Protein AF-A0A6J4X0W3-F1 (afdb_monomer)

Solvent-accessible surface area (backbone atoms only — not comparable to full-atom values): 13587 Å² total; per-residue (Å²): 131,91,79,75,69,92,73,40,30,36,44,36,53,58,6,58,27,32,54,43,86,98,52,96,52,72,43,74,29,36,62,67,52,35,46,54,45,35,41,49,39,57,70,37,86,60,41,58,29,41,38,56,43,43,45,42,67,82,53,63,79,92,52,44,51,60,57,46,50,52,44,43,69,74,43,41,91,54,38,34,43,44,61,54,100,46,71,70,49,45,50,52,54,50,54,53,47,21,62,74,52,71,34,65,67,49,26,72,73,57,69,51,69,44,83,56,81,84,67,91,45,93,95,50,72,58,89,80,66,78,80,76,84,90,68,71,47,68,59,48,24,54,37,80,96,50,45,27,29,31,72,66,46,35,56,52,47,38,53,52,48,50,49,49,53,54,73,65,49,78,81,77,89,45,75,78,71,66,38,56,68,60,48,70,71,45,48,98,83,46,76,61,76,84,33,70,69,40,66,74,47,72,78,74,64,87,76,70,92,82,66,85,83,69,56,69,75,59,48,51,70,70,67,70,79,124

Mean predicted aligned error: 9.03 Å

Structure (mmCIF, N/CA/C/O backbone):
data_AF-A0A6J4X0W3-F1
#
_entry.id   AF-A0A6J4X0W3-F1
#
loop_
_atom_site.group_PDB
_atom_site.id
_atom_site.type_symbol
_atom_site.label_atom_id
_atom_site.label_alt_id
_atom_site.label_comp_id
_atom_site.label_asym_id
_atom_site.label_entity_id
_atom_site.label_seq_id
_atom_site.pdbx_PDB_ins_code
_atom_site.Cartn_x
_atom_site.Cartn_y
_atom_site.Cartn_z
_atom_site.occupancy
_atom_site.B_iso_or_equiv
_atom_site.auth_seq_id
_atom_site.auth_comp_id
_atom_site.auth_asym_id
_atom_site.auth_atom_id
_atom_site.pdbx_PDB_model_num
ATOM 1 N N . MET A 1 1 ? -25.600 12.995 1.165 1.00 34.09 1 MET A N 1
ATOM 2 C CA . MET A 1 1 ? -24.139 13.054 1.375 1.00 34.09 1 MET A CA 1
ATOM 3 C C . MET A 1 1 ? -23.574 11.821 0.691 1.00 34.09 1 MET A C 1
ATOM 5 O O . MET A 1 1 ? -23.955 10.724 1.072 1.00 34.09 1 MET A O 1
ATOM 9 N N . ILE A 1 2 ? -22.848 11.987 -0.414 1.00 29.61 2 ILE A N 1
ATOM 10 C CA . ILE A 1 2 ? -22.369 10.870 -1.241 1.00 29.61 2 ILE A CA 1
ATOM 11 C C . ILE A 1 2 ? -21.144 10.283 -0.532 1.00 29.61 2 ILE A C 1
ATOM 13 O O . ILE A 1 2 ? -20.045 10.804 -0.667 1.00 29.61 2 ILE A O 1
ATOM 17 N N . THR A 1 3 ? -21.340 9.259 0.294 1.00 37.94 3 THR A N 1
ATOM 18 C CA . THR A 1 3 ? -20.248 8.487 0.900 1.00 37.94 3 THR A CA 1
ATOM 19 C C . THR A 1 3 ? -19.938 7.313 -0.017 1.00 37.94 3 THR A C 1
ATOM 21 O O . THR A 1 3 ? -20.308 6.176 0.276 1.00 37.94 3 THR A O 1
ATOM 24 N N . THR A 1 4 ? -19.339 7.578 -1.177 1.00 40.62 4 THR A N 1
ATOM 25 C CA . THR A 1 4 ? -18.779 6.485 -1.976 1.00 40.62 4 THR A CA 1
ATOM 26 C C . THR A 1 4 ? -17.531 6.003 -1.237 1.00 40.62 4 THR A C 1
ATOM 28 O O . THR A 1 4 ? -16.614 6.806 -1.052 1.00 40.62 4 THR A O 1
ATOM 31 N N . PRO A 1 5 ? -17.483 4.754 -0.747 1.00 50.12 5 PRO A N 1
ATOM 32 C CA . PRO A 1 5 ? -16.292 4.244 -0.084 1.00 50.12 5 PRO A CA 1
ATOM 33 C C . PRO A 1 5 ? -15.110 4.262 -1.060 1.00 50.12 5 PRO A C 1
ATOM 35 O O . PRO A 1 5 ? -15.284 4.047 -2.264 1.00 50.12 5 PRO A O 1
ATOM 38 N N . ILE A 1 6 ? -13.907 4.517 -0.536 1.00 52.88 6 ILE A N 1
ATOM 39 C CA . ILE A 1 6 ? -12.657 4.401 -1.297 1.00 52.88 6 ILE A CA 1
ATOM 40 C C . ILE A 1 6 ? -12.638 3.009 -1.935 1.00 52.88 6 ILE A C 1
ATOM 42 O O . ILE A 1 6 ? -12.650 2.000 -1.230 1.00 52.88 6 ILE A O 1
ATOM 46 N N . SER A 1 7 ? -12.711 2.968 -3.265 1.00 60.25 7 SER A N 1
ATOM 47 C CA . SER A 1 7 ? -12.972 1.728 -4.004 1.00 60.25 7 SER A CA 1
ATOM 48 C C . SER A 1 7 ? -11.678 0.989 -4.342 1.00 60.25 7 SER A C 1
ATOM 50 O O . SER A 1 7 ? -11.630 -0.228 -4.207 1.00 60.25 7 SER A O 1
ATOM 52 N N . ALA A 1 8 ? -10.631 1.724 -4.723 1.00 69.31 8 ALA A N 1
ATOM 53 C CA . ALA A 1 8 ? -9.293 1.197 -4.958 1.00 69.31 8 ALA A CA 1
ATOM 54 C C . ALA A 1 8 ? -8.236 2.282 -4.710 1.00 69.31 8 ALA A C 1
ATOM 56 O O . ALA A 1 8 ? -8.424 3.432 -5.122 1.00 69.31 8 ALA A O 1
ATOM 57 N N . VAL A 1 9 ? -7.134 1.909 -4.062 1.00 68.50 9 VAL A N 1
ATOM 58 C CA . VAL A 1 9 ? -5.990 2.784 -3.794 1.00 68.50 9 VAL A CA 1
ATOM 59 C C . VAL A 1 9 ? -4.776 2.326 -4.587 1.00 68.50 9 VAL A C 1
ATOM 61 O O . VAL A 1 9 ? -4.325 1.186 -4.467 1.00 68.50 9 VAL A O 1
ATOM 64 N N . VAL A 1 10 ? -4.224 3.254 -5.361 1.00 73.69 10 VAL A N 1
ATOM 65 C CA . VAL A 1 10 ? -3.017 3.065 -6.158 1.00 73.69 10 VAL A CA 1
ATOM 66 C C . VAL A 1 10 ? -1.965 4.065 -5.666 1.00 73.69 10 VAL A C 1
ATOM 68 O O . VAL A 1 10 ? -2.203 5.273 -5.707 1.00 73.69 10 VAL A O 1
ATOM 71 N N . PRO A 1 11 ? -0.795 3.621 -5.191 1.00 68.56 11 PRO A N 1
ATOM 72 C CA . PRO A 1 11 ? 0.330 4.524 -4.985 1.00 68.56 11 PRO A CA 1
ATOM 73 C C . PRO A 1 11 ? 0.842 5.030 -6.344 1.00 68.56 11 PRO A C 1
ATOM 75 O O . PRO A 1 11 ? 0.936 4.260 -7.292 1.00 68.56 11 PRO A O 1
ATOM 78 N N . ILE A 1 12 ? 1.195 6.311 -6.445 1.00 68.81 12 ILE A N 1
ATOM 79 C CA . ILE A 1 12 ? 1.966 6.877 -7.573 1.00 68.81 12 ILE A CA 1
ATOM 80 C C . ILE A 1 12 ? 3.192 7.586 -6.972 1.00 68.81 12 ILE A C 1
ATOM 82 O O . ILE A 1 12 ? 3.233 7.797 -5.763 1.00 68.81 12 ILE A O 1
ATOM 86 N N . ALA A 1 13 ? 4.222 8.045 -7.673 1.00 66.31 13 ALA A N 1
ATOM 87 C CA . ALA A 1 13 ? 4.649 7.971 -9.063 1.00 66.31 13 ALA A CA 1
ATOM 88 C C . ALA A 1 13 ? 6.1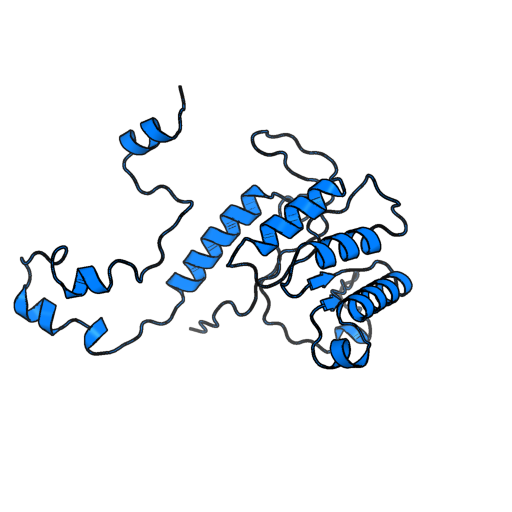66 7.936 -9.014 1.00 66.31 13 ALA A C 1
ATOM 90 O O . ALA A 1 13 ? 6.706 8.637 -8.180 1.00 66.31 13 ALA A O 1
ATOM 91 N N . CYS A 1 14 ? 6.815 7.206 -9.916 1.00 69.38 14 CYS A N 1
ATOM 92 C CA . CYS A 1 14 ? 8.166 7.420 -10.446 1.00 69.38 14 CYS A CA 1
ATOM 93 C C . CYS A 1 14 ? 8.889 8.722 -10.002 1.00 69.38 14 CYS A C 1
ATOM 95 O O . CYS A 1 14 ? 9.123 9.613 -10.820 1.00 69.38 14 CYS A O 1
ATOM 97 N N . THR A 1 15 ? 9.272 8.840 -8.726 1.00 78.62 15 THR A N 1
ATOM 98 C CA . THR A 1 15 ? 9.866 10.067 -8.191 1.00 78.62 15 THR A CA 1
ATOM 99 C C . THR A 1 15 ? 11.359 10.085 -8.467 1.00 78.62 15 THR A C 1
ATOM 101 O O . THR A 1 15 ? 12.021 9.045 -8.567 1.00 78.62 15 THR A O 1
ATOM 104 N N . PHE A 1 16 ? 11.905 11.293 -8.583 1.00 82.06 16 PHE A N 1
ATOM 105 C CA . PHE A 1 16 ? 13.323 11.514 -8.860 1.00 82.06 16 PHE A CA 1
ATOM 106 C C . PHE A 1 16 ? 14.187 11.448 -7.605 1.00 82.06 16 PHE A C 1
ATOM 108 O O . PHE A 1 16 ? 15.389 11.220 -7.709 1.00 82.06 16 PHE A O 1
ATOM 115 N N . LEU A 1 17 ? 13.583 11.652 -6.433 1.00 83.62 17 LEU A N 1
ATOM 116 C CA . LEU A 1 17 ? 14.257 11.651 -5.143 1.00 83.62 17 LEU A CA 1
ATOM 117 C C . LEU A 1 17 ? 13.574 10.696 -4.163 1.00 83.62 17 LEU A C 1
ATOM 119 O O . LEU A 1 17 ? 12.350 10.524 -4.178 1.00 83.62 17 LEU A O 1
ATOM 123 N N . ILE A 1 18 ? 14.384 10.124 -3.276 1.00 87.19 18 ILE A N 1
ATOM 124 C CA . ILE A 1 18 ? 13.946 9.360 -2.109 1.00 87.19 18 ILE A CA 1
ATOM 125 C C . ILE A 1 18 ? 14.438 10.034 -0.823 1.00 87.19 18 ILE A C 1
ATOM 127 O O . ILE A 1 18 ? 15.585 10.483 -0.745 1.00 87.19 18 ILE A O 1
ATOM 131 N N . THR A 1 19 ? 13.571 10.088 0.192 1.00 85.25 19 THR A N 1
ATOM 132 C CA . THR A 1 19 ? 13.959 10.431 1.572 1.00 85.25 19 THR A CA 1
ATOM 133 C C . THR A 1 19 ? 14.613 9.239 2.253 1.00 85.25 19 THR A C 1
ATOM 135 O O . THR A 1 19 ? 14.035 8.151 2.287 1.00 85.25 19 THR A O 1
ATOM 138 N N . ILE A 1 20 ? 15.793 9.441 2.835 1.00 82.88 20 ILE A N 1
ATOM 139 C CA . ILE A 1 20 ? 16.478 8.386 3.582 1.00 82.88 20 ILE A CA 1
ATOM 140 C C . ILE A 1 20 ? 15.797 8.192 4.950 1.00 82.88 20 ILE A C 1
ATOM 142 O O . ILE A 1 20 ? 15.519 9.165 5.650 1.00 82.88 20 ILE A O 1
ATOM 146 N N . PRO A 1 21 ? 15.505 6.948 5.372 1.00 75.19 21 PRO A N 1
ATOM 147 C CA . PRO A 1 21 ? 14.941 6.716 6.691 1.00 75.19 21 PRO A CA 1
ATOM 148 C C . PRO A 1 21 ? 15.828 7.198 7.834 1.00 75.19 21 PRO A C 1
ATOM 150 O O . PRO A 1 21 ? 17.019 6.908 7.858 1.00 75.19 21 PRO A O 1
ATOM 153 N N . ALA A 1 22 ? 15.211 7.893 8.795 1.00 72.31 22 ALA A N 1
ATOM 154 C CA . ALA A 1 22 ? 15.856 8.449 9.987 1.00 72.31 22 ALA A CA 1
ATOM 155 C C . ALA A 1 22 ? 16.923 9.535 9.726 1.00 72.31 22 ALA A C 1
ATOM 157 O O . ALA A 1 22 ? 17.656 9.890 10.647 1.00 72.31 22 ALA A O 1
ATOM 158 N N . SER A 1 23 ? 16.982 10.099 8.515 1.00 75.88 23 SER A N 1
ATOM 159 C CA . SER A 1 23 ? 17.721 11.333 8.238 1.00 75.88 23 SER A CA 1
ATOM 160 C C . SER A 1 23 ? 16.873 12.312 7.424 1.00 75.88 23 SER A C 1
ATOM 162 O O . SER A 1 23 ? 15.881 11.933 6.804 1.00 75.88 23 SER A O 1
ATOM 164 N N . ASP A 1 24 ? 17.284 13.580 7.405 1.00 71.00 24 ASP A N 1
ATOM 165 C CA . ASP A 1 24 ? 16.685 14.610 6.545 1.00 71.00 24 ASP A CA 1
ATOM 166 C C . ASP A 1 24 ? 17.331 14.653 5.144 1.00 71.00 24 ASP A C 1
ATOM 168 O O . ASP A 1 24 ? 17.104 15.577 4.359 1.00 71.00 24 ASP A O 1
ATOM 172 N N . GLU A 1 25 ? 18.155 13.656 4.807 1.00 86.62 25 GLU A N 1
ATOM 173 C CA . GLU A 1 25 ? 18.878 13.614 3.540 1.00 86.62 25 GLU A CA 1
ATOM 174 C C . GLU A 1 25 ? 18.022 13.057 2.395 1.00 86.62 25 GLU A C 1
ATOM 176 O O . GLU A 1 25 ? 17.182 12.161 2.551 1.00 86.62 25 GLU A O 1
ATOM 181 N N . ARG A 1 26 ? 18.282 13.591 1.199 1.00 88.06 26 ARG A N 1
ATOM 182 C CA . ARG A 1 26 ? 17.632 13.211 -0.058 1.00 88.06 26 ARG A CA 1
ATOM 183 C C . ARG A 1 26 ? 18.690 12.742 -1.040 1.00 88.06 26 ARG A C 1
ATOM 185 O O . ARG A 1 26 ? 19.762 13.338 -1.129 1.00 88.06 26 ARG A O 1
ATOM 192 N N . ARG A 1 27 ? 18.370 11.712 -1.818 1.00 93.50 27 ARG A N 1
ATOM 193 C CA . ARG A 1 27 ? 19.241 11.230 -2.894 1.00 93.50 27 ARG A CA 1
ATOM 194 C C . ARG A 1 27 ? 18.441 10.724 -4.079 1.00 93.50 27 ARG A C 1
ATOM 196 O O . ARG A 1 27 ? 17.241 10.473 -3.972 1.00 93.50 27 ARG A O 1
ATOM 203 N N . GLU A 1 28 ? 19.140 10.529 -5.186 1.00 94.62 28 GLU A N 1
ATOM 204 C CA . GLU A 1 28 ? 18.609 9.790 -6.321 1.00 94.62 28 GLU A CA 1
ATOM 205 C C . GLU A 1 28 ? 18.346 8.321 -5.932 1.00 94.62 28 GLU A C 1
ATOM 207 O O . GLU A 1 28 ? 19.141 7.712 -5.195 1.00 94.62 28 GLU A O 1
ATOM 212 N N . PRO A 1 29 ? 17.220 7.742 -6.377 1.00 93.50 29 PRO A N 1
ATOM 213 C CA . PRO A 1 29 ? 16.881 6.368 -6.073 1.00 93.50 29 PRO A CA 1
ATOM 214 C C . PRO A 1 29 ? 17.617 5.391 -6.992 1.00 93.50 29 PRO A C 1
ATOM 216 O O . PRO A 1 29 ? 18.020 5.694 -8.115 1.00 93.50 29 PRO A O 1
ATOM 219 N N . THR A 1 30 ? 17.747 4.176 -6.490 1.00 95.69 30 THR A N 1
ATOM 220 C CA . THR A 1 30 ? 18.369 3.021 -7.134 1.00 95.69 30 THR A CA 1
ATOM 221 C C . THR A 1 30 ? 17.328 1.935 -7.381 1.00 95.69 30 THR A C 1
ATOM 223 O O . THR A 1 30 ? 16.230 1.974 -6.816 1.00 95.69 30 THR A O 1
ATOM 226 N N . LEU A 1 31 ? 17.664 0.906 -8.157 1.00 96.06 31 LEU A N 1
ATOM 227 C CA . LEU A 1 31 ? 16.773 -0.238 -8.368 1.00 96.06 31 LEU A CA 1
ATOM 228 C C . LEU A 1 31 ? 16.411 -0.940 -7.046 1.00 96.06 31 LEU A C 1
ATOM 230 O O . LEU A 1 31 ? 15.295 -1.431 -6.874 1.00 96.06 31 LEU A O 1
ATOM 234 N N . LYS A 1 32 ? 17.316 -0.916 -6.061 1.00 95.50 32 LYS A N 1
ATOM 235 C CA . LYS A 1 32 ? 17.059 -1.431 -4.708 1.00 95.50 32 LYS A CA 1
ATOM 236 C C . LYS A 1 32 ? 15.924 -0.684 -4.004 1.00 95.50 32 LYS A C 1
ATOM 238 O O . LYS A 1 32 ? 15.157 -1.299 -3.259 1.00 95.50 32 LYS A O 1
ATOM 243 N N . ASP A 1 33 ? 15.801 0.619 -4.235 1.00 94.44 33 ASP A N 1
ATOM 244 C CA . ASP A 1 33 ? 14.719 1.420 -3.667 1.00 94.44 33 ASP A CA 1
ATOM 245 C C . ASP A 1 33 ? 13.378 1.043 -4.304 1.00 94.44 33 ASP A C 1
ATOM 247 O O . ASP A 1 33 ? 12.390 0.902 -3.588 1.00 94.44 33 ASP A O 1
ATOM 251 N N . VAL A 1 34 ? 13.357 0.768 -5.616 1.00 94.81 34 VAL A N 1
ATOM 252 C CA . VAL A 1 34 ? 12.170 0.242 -6.318 1.00 94.81 34 VAL A CA 1
ATOM 253 C C . VAL A 1 34 ? 11.741 -1.108 -5.732 1.00 94.81 34 VAL A C 1
ATOM 255 O O . VAL A 1 34 ? 10.563 -1.298 -5.441 1.00 94.81 34 VAL A O 1
ATOM 258 N N . ILE A 1 35 ? 12.686 -2.025 -5.481 1.00 96.12 35 ILE A N 1
ATOM 259 C CA . ILE A 1 35 ? 12.401 -3.331 -4.854 1.00 96.12 35 ILE A CA 1
ATOM 260 C C . ILE A 1 35 ? 11.828 -3.151 -3.446 1.00 96.12 35 ILE A C 1
ATOM 262 O O . ILE A 1 35 ? 10.839 -3.787 -3.082 1.00 96.12 35 ILE A O 1
ATOM 266 N N . SER A 1 36 ? 12.450 -2.280 -2.650 1.00 94.94 36 SER A N 1
ATOM 267 C CA . SER A 1 36 ? 12.016 -1.999 -1.278 1.00 94.94 36 SER A CA 1
ATOM 268 C C . SER A 1 36 ? 10.604 -1.417 -1.263 1.00 94.94 36 SER A C 1
ATOM 270 O O . SER A 1 36 ? 9.773 -1.837 -0.461 1.00 94.94 36 SER A O 1
ATOM 272 N N . ALA A 1 37 ? 10.317 -0.507 -2.196 1.00 93.56 37 ALA A N 1
ATOM 273 C CA . ALA A 1 37 ? 9.003 0.088 -2.367 1.00 93.56 37 ALA A CA 1
ATOM 274 C C . ALA A 1 37 ? 7.958 -0.954 -2.789 1.00 93.56 37 ALA A C 1
ATOM 276 O O . ALA A 1 37 ? 6.906 -1.021 -2.163 1.00 93.56 37 ALA A O 1
ATOM 277 N N . ALA A 1 38 ? 8.247 -1.794 -3.790 1.00 95.06 38 ALA A N 1
ATOM 278 C CA . ALA A 1 38 ? 7.328 -2.835 -4.261 1.00 95.06 38 ALA A CA 1
ATOM 279 C C . ALA A 1 38 ? 6.932 -3.801 -3.135 1.00 95.06 38 ALA A C 1
ATOM 281 O O . ALA A 1 38 ? 5.748 -4.045 -2.921 1.00 95.06 38 ALA A O 1
ATOM 282 N N . ARG A 1 39 ? 7.910 -4.272 -2.352 1.00 95.94 39 ARG A N 1
ATOM 283 C CA . ARG A 1 39 ? 7.662 -5.155 -1.200 1.00 95.94 39 ARG A CA 1
ATOM 284 C C . ARG A 1 39 ? 6.865 -4.475 -0.097 1.00 95.94 39 ARG A C 1
ATOM 286 O O . ARG A 1 39 ? 6.000 -5.099 0.508 1.00 95.94 39 ARG A O 1
ATOM 293 N N . LEU A 1 40 ? 7.162 -3.205 0.180 1.00 94.31 40 LEU A N 1
ATOM 294 C CA . LEU A 1 40 ? 6.408 -2.443 1.166 1.00 94.31 40 LEU A CA 1
ATOM 295 C C . LEU A 1 40 ? 4.957 -2.268 0.710 1.00 94.31 40 LEU A C 1
ATOM 297 O O . LEU A 1 40 ? 4.047 -2.545 1.480 1.00 94.31 40 LEU A O 1
ATOM 301 N N . MET A 1 41 ? 4.736 -1.872 -0.545 1.00 94.62 41 MET A N 1
ATOM 302 C CA . MET A 1 41 ? 3.394 -1.720 -1.110 1.00 94.62 41 MET A CA 1
ATOM 303 C C . MET A 1 41 ? 2.605 -3.031 -1.098 1.00 94.62 41 MET A C 1
ATOM 305 O O . MET A 1 41 ? 1.418 -3.024 -0.778 1.00 94.62 41 MET A O 1
ATOM 309 N N . ASP A 1 42 ? 3.254 -4.158 -1.390 1.00 95.38 42 ASP A N 1
ATOM 310 C CA . ASP A 1 42 ? 2.648 -5.489 -1.297 1.00 95.38 42 ASP A CA 1
ATOM 311 C C . ASP A 1 42 ? 2.212 -5.826 0.141 1.00 95.38 42 ASP A C 1
ATOM 313 O O . ASP A 1 42 ? 1.091 -6.280 0.360 1.00 95.38 42 ASP A O 1
ATOM 317 N N . ALA A 1 43 ? 3.039 -5.498 1.137 1.00 95.19 43 ALA A N 1
ATOM 318 C CA . ALA A 1 43 ? 2.744 -5.759 2.545 1.00 95.19 43 ALA A CA 1
ATOM 319 C C . ALA A 1 43 ? 1.662 -4.842 3.152 1.00 95.19 43 ALA A C 1
ATOM 321 O O . ALA A 1 43 ? 1.034 -5.214 4.142 1.00 95.19 43 ALA A O 1
ATOM 322 N N . LEU A 1 44 ? 1.448 -3.644 2.597 1.00 92.19 44 LEU A N 1
ATOM 323 C CA . LEU A 1 44 ? 0.495 -2.665 3.129 1.00 92.19 44 LEU A CA 1
ATOM 324 C C . LEU A 1 44 ? -0.952 -3.022 2.729 1.00 92.19 44 LEU A C 1
ATOM 326 O O . LEU A 1 44 ? -1.260 -3.028 1.536 1.00 92.19 44 LEU A O 1
ATOM 330 N N . PRO A 1 45 ? -1.859 -3.321 3.680 1.00 90.50 45 PRO A N 1
ATOM 331 C CA . PRO A 1 45 ? -3.189 -3.855 3.373 1.00 90.50 45 PRO A CA 1
ATOM 332 C C . PRO A 1 45 ? -4.128 -2.843 2.712 1.00 90.50 45 PRO A C 1
ATOM 334 O O . PRO A 1 45 ? -5.068 -3.250 2.038 1.00 90.50 45 PRO A O 1
ATOM 337 N N . GLU A 1 46 ? -3.883 -1.542 2.880 1.00 84.94 46 GLU A N 1
ATOM 338 C CA . GLU A 1 46 ? -4.751 -0.493 2.334 1.00 84.94 46 GLU A CA 1
ATOM 339 C C . GLU A 1 46 ? -4.388 -0.087 0.902 1.00 84.94 46 GLU A C 1
ATOM 341 O O . GLU A 1 46 ? -5.109 0.707 0.296 1.00 84.94 46 GLU A O 1
ATOM 346 N N . LEU A 1 47 ? -3.282 -0.617 0.365 1.00 86.44 47 LEU A N 1
ATOM 347 C CA . LEU A 1 47 ? -2.864 -0.418 -1.021 1.00 86.44 47 LEU A CA 1
ATOM 348 C C . LEU A 1 47 ? -3.334 -1.595 -1.874 1.00 86.44 47 LEU A C 1
ATOM 350 O O . LEU A 1 47 ? -2.897 -2.729 -1.673 1.00 86.44 47 LEU A O 1
ATOM 354 N N . ASP A 1 48 ? -4.202 -1.310 -2.840 1.00 89.06 48 ASP A N 1
ATOM 355 C CA . ASP A 1 48 ? -4.856 -2.324 -3.672 1.00 89.06 48 ASP A CA 1
ATOM 356 C C . ASP A 1 48 ? -4.029 -2.668 -4.926 1.00 89.06 48 ASP A C 1
ATOM 358 O O . ASP A 1 48 ? -4.142 -3.767 -5.464 1.00 89.06 48 A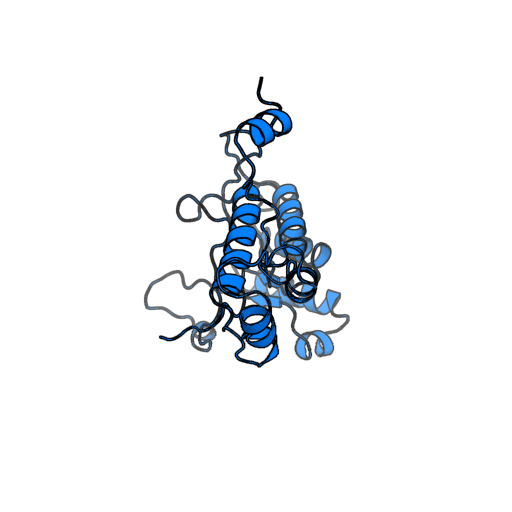SP A O 1
ATOM 362 N N . PHE A 1 49 ? -3.170 -1.744 -5.370 1.00 91.38 49 PHE A N 1
ATOM 363 C CA . PHE A 1 49 ? -2.295 -1.892 -6.536 1.00 91.38 49 PHE A CA 1
ATOM 364 C C . PHE A 1 49 ? -0.841 -1.567 -6.189 1.00 91.38 49 PHE A C 1
ATOM 366 O O . PHE A 1 49 ? -0.560 -0.846 -5.230 1.00 91.38 49 PHE A O 1
ATOM 373 N N . VAL A 1 50 ? 0.085 -2.042 -7.023 1.00 92.62 50 VAL A N 1
ATOM 374 C CA . VAL A 1 50 ? 1.504 -1.672 -6.967 1.00 92.62 50 VAL A CA 1
ATOM 375 C C . VAL A 1 50 ? 1.893 -0.913 -8.226 1.00 92.62 50 VAL A C 1
ATOM 377 O O . VAL A 1 50 ? 1.612 -1.345 -9.339 1.00 92.62 50 VAL A O 1
ATOM 380 N N . MET A 1 51 ? 2.589 0.201 -8.040 1.00 91.56 51 MET A N 1
ATOM 381 C CA . MET A 1 51 ? 3.236 0.958 -9.105 1.00 91.56 51 MET A CA 1
ATOM 382 C C . MET A 1 51 ? 4.663 1.273 -8.687 1.00 91.56 51 MET A C 1
ATOM 384 O O . MET A 1 51 ? 4.961 1.408 -7.502 1.00 91.56 51 MET A O 1
ATOM 388 N N . SER A 1 52 ? 5.560 1.431 -9.654 1.00 90.38 52 SER A N 1
ATOM 389 C CA . SER A 1 52 ? 6.915 1.870 -9.353 1.00 90.38 52 SER A CA 1
ATOM 390 C C . SER A 1 52 ? 6.912 3.279 -8.750 1.00 90.38 52 SER A C 1
ATOM 392 O O . SER A 1 52 ? 6.579 4.258 -9.425 1.00 90.38 52 SER A O 1
ATOM 394 N N . LEU A 1 53 ? 7.320 3.367 -7.482 1.00 89.19 53 LEU A N 1
ATOM 395 C CA . LEU A 1 53 ? 7.392 4.617 -6.723 1.00 89.19 53 LEU A CA 1
ATOM 396 C C . LEU A 1 53 ? 8.597 5.483 -7.117 1.00 89.19 53 LEU A C 1
ATOM 398 O O . LEU A 1 53 ? 8.559 6.691 -6.942 1.00 89.19 53 LEU A O 1
ATOM 402 N N . PHE A 1 54 ? 9.666 4.896 -7.661 1.00 92.44 54 PHE A N 1
ATOM 403 C CA . PHE A 1 54 ? 10.942 5.585 -7.882 1.00 92.44 54 PHE A CA 1
ATOM 404 C C . PHE A 1 54 ? 11.481 5.377 -9.296 1.00 92.44 54 PHE A C 1
ATOM 406 O O . PHE A 1 54 ? 11.332 4.291 -9.854 1.00 92.44 54 PHE A O 1
ATOM 413 N N . LEU A 1 55 ? 12.170 6.381 -9.850 1.00 92.12 55 LEU A N 1
ATOM 414 C CA . LEU A 1 55 ? 12.916 6.282 -11.114 1.00 92.12 55 LEU A CA 1
ATOM 415 C C . LEU A 1 55 ? 14.389 5.921 -10.864 1.00 92.12 55 LEU A C 1
ATOM 417 O O . LEU A 1 55 ? 15.183 6.823 -10.589 1.00 92.12 55 LEU A O 1
ATOM 421 N N . PRO A 1 56 ? 14.787 4.641 -10.974 1.00 94.25 56 PRO A N 1
ATOM 422 C CA . PRO A 1 56 ? 16.141 4.219 -10.633 1.00 94.25 56 PRO A CA 1
ATOM 423 C C . PRO A 1 56 ? 17.186 4.870 -11.552 1.00 94.25 56 PRO A C 1
ATOM 425 O O . PRO A 1 56 ? 17.058 4.842 -12.779 1.00 94.25 56 PRO A O 1
ATOM 428 N N . LYS A 1 57 ? 18.243 5.440 -10.965 1.00 95.81 57 LYS A N 1
ATOM 429 C CA . LYS A 1 57 ? 19.339 6.111 -11.692 1.00 95.81 57 LYS A CA 1
ATOM 430 C C . LYS A 1 57 ? 20.540 5.217 -11.990 1.00 95.81 57 LYS A C 1
ATOM 432 O O . LYS A 1 57 ? 21.340 5.543 -12.860 1.00 95.81 57 LYS A O 1
ATOM 437 N N . ASP A 1 58 ? 20.635 4.069 -11.331 1.00 97.06 58 ASP A N 1
ATOM 438 C CA . ASP A 1 58 ? 21.713 3.081 -11.457 1.00 97.06 58 ASP A CA 1
ATOM 439 C C . ASP A 1 58 ? 21.473 2.024 -12.556 1.00 97.06 58 ASP A C 1
ATOM 441 O O . ASP A 1 58 ? 22.199 1.036 -12.640 1.00 97.06 58 ASP A O 1
ATOM 445 N N . VAL A 1 59 ? 20.478 2.234 -13.427 1.00 96.19 59 VAL A N 1
ATOM 446 C CA . VAL A 1 59 ? 20.144 1.351 -14.561 1.00 96.19 59 VAL A CA 1
ATOM 447 C C . VAL A 1 59 ? 20.222 2.086 -15.901 1.00 96.19 59 VAL A C 1
ATOM 449 O O . VAL A 1 59 ? 20.330 3.314 -15.960 1.00 96.19 59 VAL A O 1
ATOM 452 N N . ASN A 1 60 ? 20.127 1.348 -17.012 1.00 95.56 60 ASN A N 1
ATOM 453 C CA . ASN A 1 60 ? 20.068 1.954 -18.341 1.00 95.56 60 ASN A CA 1
ATOM 454 C C . ASN A 1 60 ? 18.798 2.810 -18.499 1.00 95.56 60 ASN A C 1
ATOM 456 O O . ASN A 1 60 ? 17.692 2.294 -18.648 1.00 95.56 60 ASN A O 1
ATOM 460 N N . GLN A 1 61 ? 18.990 4.128 -18.547 1.00 92.94 61 GLN A N 1
ATOM 461 C CA . GLN A 1 61 ? 17.917 5.124 -18.609 1.00 92.94 61 GLN A CA 1
ATOM 462 C C . GLN A 1 61 ? 17.092 5.082 -19.907 1.00 92.94 61 GLN A C 1
ATOM 464 O O . GLN A 1 61 ? 16.059 5.734 -19.985 1.00 92.94 61 GLN A O 1
ATOM 469 N N . LYS A 1 62 ? 17.506 4.329 -20.934 1.00 89.50 62 LYS A N 1
ATOM 470 C CA . LYS A 1 62 ? 16.683 4.119 -22.139 1.00 89.50 62 LYS A CA 1
ATOM 471 C C . LYS A 1 62 ? 15.591 3.068 -21.944 1.00 89.50 62 LYS A C 1
ATOM 473 O O . LYS A 1 62 ? 14.680 3.001 -22.756 1.00 89.50 62 LYS A O 1
ATOM 478 N N . ILE A 1 63 ? 15.733 2.215 -20.930 1.00 92.31 63 ILE A N 1
ATOM 479 C CA . ILE A 1 63 ? 14.883 1.038 -20.720 1.00 92.31 63 ILE A CA 1
ATOM 480 C C . ILE A 1 63 ? 14.517 0.839 -19.236 1.00 92.31 63 ILE A C 1
ATOM 482 O O . ILE A 1 63 ? 14.246 -0.281 -18.806 1.00 92.31 63 ILE A O 1
ATOM 486 N N . TYR A 1 64 ? 14.574 1.906 -18.430 1.00 92.62 64 TYR A N 1
ATOM 487 C CA . TYR A 1 64 ? 14.373 1.847 -16.975 1.00 92.62 64 TYR A CA 1
ATOM 488 C C . TYR A 1 64 ? 13.002 1.266 -16.586 1.00 92.62 64 TYR A C 1
ATOM 490 O O . TYR A 1 64 ? 12.886 0.589 -15.568 1.00 92.62 64 TYR A O 1
ATOM 498 N N . ASP A 1 65 ? 11.991 1.493 -17.423 1.00 90.44 65 ASP A N 1
ATOM 499 C CA . ASP A 1 65 ? 10.619 1.006 -17.303 1.00 90.44 65 ASP A CA 1
ATOM 500 C C . ASP A 1 65 ? 10.551 -0.527 -17.281 1.00 90.44 65 ASP A C 1
ATOM 502 O O . ASP A 1 65 ? 9.801 -1.113 -16.501 1.00 90.44 65 ASP A O 1
ATOM 506 N N . ARG A 1 66 ? 11.412 -1.193 -18.061 1.00 94.50 66 ARG A N 1
ATOM 507 C CA . ARG A 1 66 ? 11.503 -2.661 -18.109 1.00 94.50 66 ARG A CA 1
ATOM 508 C C . ARG A 1 66 ? 12.058 -3.234 -16.804 1.00 94.50 66 ARG A C 1
ATOM 510 O O . ARG A 1 66 ? 11.527 -4.216 -16.297 1.00 94.50 66 ARG A O 1
ATOM 517 N N . TYR A 1 67 ? 13.064 -2.580 -16.217 1.00 96.50 67 TYR A N 1
ATOM 518 C CA . TYR A 1 67 ? 13.586 -2.959 -14.898 1.00 96.50 67 TYR A CA 1
ATOM 519 C C . TYR A 1 67 ? 12.543 -2.749 -13.793 1.00 96.50 67 TYR A C 1
ATOM 521 O O . TYR A 1 67 ? 12.402 -3.581 -12.901 1.00 96.50 67 TYR A O 1
ATOM 529 N N . GLN A 1 68 ? 11.784 -1.651 -13.845 1.00 95.31 68 GLN A N 1
ATOM 530 C CA . GLN A 1 68 ? 10.699 -1.408 -12.892 1.00 95.31 68 GLN A CA 1
ATOM 531 C C . GLN A 1 68 ? 9.604 -2.475 -13.007 1.00 95.31 68 GLN A C 1
ATOM 533 O O . GLN A 1 68 ? 9.156 -3.003 -11.989 1.00 95.31 68 GLN A O 1
ATOM 538 N N . MET A 1 69 ? 9.204 -2.821 -14.234 1.00 95.62 69 MET A N 1
ATOM 539 C CA . MET A 1 69 ? 8.213 -3.862 -14.491 1.00 95.62 69 MET A CA 1
ATOM 540 C C . MET A 1 69 ? 8.676 -5.229 -13.979 1.00 95.62 69 MET A C 1
ATOM 542 O O . MET A 1 69 ? 7.926 -5.908 -13.280 1.00 95.62 69 MET A O 1
ATOM 546 N N . GLU A 1 70 ? 9.929 -5.603 -14.250 1.00 96.69 70 GLU A N 1
ATOM 547 C CA . GLU A 1 70 ? 10.540 -6.830 -13.729 1.00 96.69 70 GLU A CA 1
ATOM 548 C C . GLU A 1 70 ? 10.478 -6.875 -12.199 1.00 96.69 70 GLU A C 1
ATOM 550 O O . GLU A 1 70 ? 10.079 -7.887 -11.618 1.00 96.69 70 GLU A O 1
ATOM 555 N N . VAL A 1 71 ? 10.845 -5.776 -11.534 1.00 97.06 71 VAL A N 1
ATOM 556 C CA . VAL A 1 71 ? 10.799 -5.690 -10.073 1.00 97.06 71 VAL A CA 1
ATOM 557 C C . VA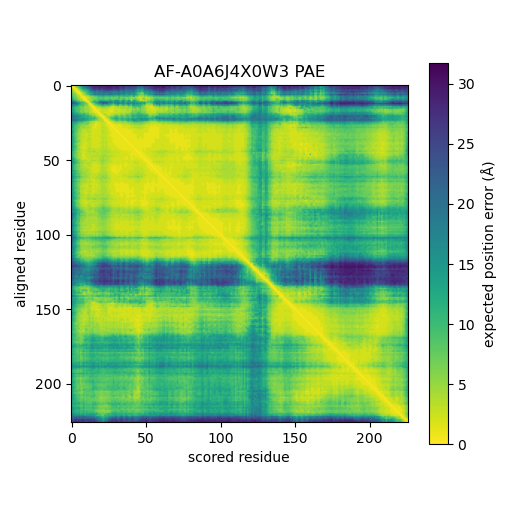L A 1 71 ? 9.379 -5.899 -9.558 1.00 97.06 71 VAL A C 1
ATOM 559 O O . VAL A 1 71 ? 9.198 -6.682 -8.627 1.00 97.06 71 VAL A O 1
ATOM 562 N N . MET A 1 72 ? 8.376 -5.245 -10.146 1.00 96.56 72 MET A N 1
ATOM 563 C CA . MET A 1 72 ? 6.986 -5.386 -9.700 1.00 96.56 72 MET A CA 1
ATOM 564 C C . MET A 1 72 ? 6.477 -6.819 -9.899 1.00 96.56 72 MET A C 1
ATOM 566 O O . MET A 1 72 ? 5.993 -7.419 -8.943 1.00 96.56 72 MET A O 1
ATOM 570 N N . LEU A 1 73 ? 6.688 -7.411 -11.078 1.00 96.69 73 LEU A N 1
ATOM 571 C CA . LEU A 1 73 ? 6.271 -8.789 -11.378 1.00 96.69 73 LEU A CA 1
ATOM 572 C C . LEU A 1 73 ? 6.887 -9.834 -10.434 1.00 96.69 73 LEU A C 1
ATOM 574 O O . LEU A 1 73 ? 6.270 -10.861 -10.172 1.00 96.69 73 LEU A O 1
ATOM 578 N N . ASN A 1 74 ? 8.090 -9.580 -9.914 1.00 97.06 74 ASN A N 1
ATOM 579 C CA . ASN A 1 74 ? 8.787 -10.504 -9.016 1.00 97.06 74 ASN A CA 1
ATOM 580 C C . ASN A 1 74 ? 8.547 -10.242 -7.520 1.00 97.06 74 ASN A C 1
ATOM 582 O O . ASN A 1 74 ? 9.028 -11.015 -6.692 1.00 97.06 74 ASN A O 1
ATOM 586 N N . ASN A 1 75 ? 7.881 -9.146 -7.139 1.00 96.94 75 ASN A N 1
ATOM 587 C CA . ASN A 1 75 ? 7.779 -8.741 -5.729 1.00 96.94 75 ASN A CA 1
ATOM 588 C C . ASN A 1 75 ? 6.353 -8.438 -5.257 1.00 96.94 75 ASN A C 1
ATOM 590 O O . ASN A 1 75 ? 6.193 -8.030 -4.108 1.00 96.94 75 ASN A O 1
ATOM 594 N N . THR A 1 76 ? 5.331 -8.640 -6.089 1.00 95.69 76 THR A N 1
ATOM 595 C CA . THR A 1 76 ? 3.934 -8.534 -5.661 1.00 95.69 76 THR A CA 1
ATOM 596 C C . THR A 1 76 ? 3.031 -9.520 -6.393 1.00 95.69 76 THR A C 1
ATOM 598 O O . THR A 1 76 ? 3.315 -9.931 -7.516 1.00 95.69 76 THR A O 1
ATOM 601 N N . ILE A 1 77 ? 1.925 -9.882 -5.745 1.00 93.88 77 ILE A N 1
ATOM 602 C CA . ILE A 1 77 ? 0.785 -10.568 -6.373 1.00 93.88 77 ILE A CA 1
ATOM 603 C C . ILE A 1 77 ? -0.419 -9.635 -6.566 1.00 93.88 77 ILE A C 1
ATOM 605 O O . ILE A 1 77 ? -1.455 -10.057 -7.084 1.00 93.88 77 ILE A O 1
ATOM 609 N N . LYS A 1 78 ? -0.310 -8.381 -6.115 1.00 94.94 78 LYS A N 1
ATOM 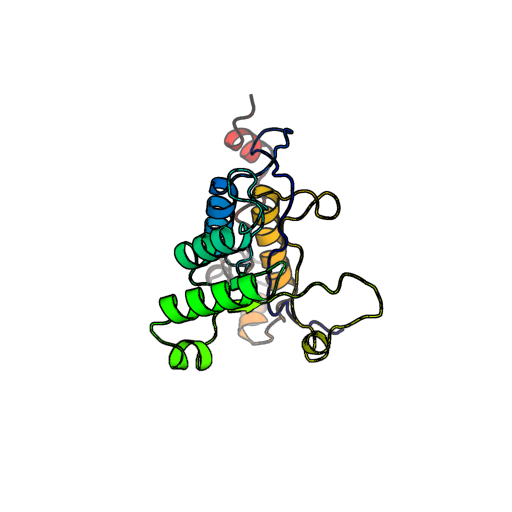610 C CA . LYS A 1 78 ? -1.334 -7.361 -6.321 1.00 94.94 78 LYS A CA 1
ATOM 611 C C . LYS A 1 78 ? -1.315 -6.897 -7.777 1.00 94.94 78 LYS A C 1
ATOM 613 O O . LYS A 1 78 ? -0.264 -6.940 -8.420 1.00 94.94 78 LYS A O 1
ATOM 618 N N . PRO A 1 79 ? -2.451 -6.417 -8.302 1.00 94.06 79 PRO A N 1
ATOM 619 C CA . PRO A 1 79 ? -2.485 -5.832 -9.628 1.00 94.06 79 PRO A CA 1
ATOM 620 C C . PRO A 1 79 ? -1.474 -4.685 -9.788 1.00 94.06 79 PRO A C 1
ATOM 622 O O . PRO A 1 79 ? -1.300 -3.850 -8.898 1.00 94.06 79 PRO A O 1
ATOM 625 N N . ILE A 1 80 ? -0.809 -4.647 -10.939 1.00 94.19 80 ILE A N 1
ATOM 626 C CA . ILE A 1 80 ? 0.254 -3.694 -11.255 1.00 94.19 80 ILE A CA 1
ATOM 627 C C . ILE A 1 80 ? -0.310 -2.532 -12.069 1.00 94.19 80 ILE A C 1
ATOM 629 O O . ILE A 1 80 ? -1.045 -2.728 -13.035 1.00 94.19 80 ILE A O 1
ATOM 633 N N . VAL A 1 81 ? 0.097 -1.317 -11.726 1.00 90.44 81 VAL A N 1
ATOM 634 C CA . VAL A 1 81 ? -0.012 -0.151 -12.601 1.00 90.44 81 VAL A CA 1
ATOM 635 C C . VAL A 1 81 ? 1.388 0.211 -13.075 1.00 90.44 81 VAL A C 1
ATOM 637 O O . VAL A 1 81 ? 2.295 0.409 -12.268 1.00 90.44 81 VAL A O 1
ATOM 640 N N . TYR A 1 82 ? 1.587 0.275 -14.388 1.00 88.19 82 TYR A N 1
ATOM 641 C CA . TYR A 1 82 ? 2.890 0.570 -14.981 1.00 88.19 82 TYR A CA 1
ATOM 642 C C . TYR A 1 82 ? 2.797 1.727 -15.972 1.00 88.19 82 TYR A C 1
ATOM 644 O O . TYR A 1 82 ? 1.742 1.995 -16.538 1.00 88.19 82 TYR A O 1
ATOM 652 N N . VAL A 1 83 ? 3.914 2.420 -16.178 1.00 83.88 83 VAL A N 1
ATOM 653 C CA . VAL A 1 83 ? 4.037 3.517 -17.141 1.00 83.88 83 VAL A CA 1
ATOM 654 C C . VAL A 1 83 ? 5.246 3.252 -18.022 1.00 83.88 83 VAL A C 1
ATOM 656 O O . VAL A 1 83 ? 6.292 2.829 -17.533 1.00 83.88 83 VAL A O 1
ATOM 659 N N . THR A 1 84 ? 5.105 3.502 -19.318 1.00 80.81 84 THR A N 1
ATOM 660 C CA . THR A 1 84 ? 6.192 3.354 -20.289 1.00 80.81 84 THR A CA 1
ATOM 661 C C . THR A 1 84 ? 6.329 4.644 -21.093 1.00 80.81 84 THR A C 1
ATOM 663 O O . THR A 1 84 ? 5.314 5.240 -21.460 1.00 80.81 84 THR A O 1
ATOM 666 N N . PRO A 1 85 ? 7.557 5.107 -21.382 1.00 77.31 85 PRO A N 1
ATOM 667 C CA . PRO A 1 85 ? 7.767 6.350 -22.127 1.00 77.31 85 PRO A CA 1
ATOM 668 C C . PRO A 1 85 ? 7.466 6.204 -23.624 1.00 77.31 85 PRO A C 1
ATOM 670 O O . PRO A 1 85 ? 7.264 7.204 -24.311 1.00 77.31 85 PRO A O 1
ATOM 673 N N . ASP A 1 86 ? 7.456 4.973 -24.136 1.00 77.00 86 ASP A N 1
ATOM 674 C CA . ASP A 1 86 ? 7.239 4.667 -25.542 1.00 77.00 86 ASP A CA 1
ATOM 675 C C . ASP A 1 86 ? 6.432 3.372 -25.733 1.00 77.00 86 ASP A C 1
ATOM 677 O O . ASP A 1 86 ? 6.158 2.615 -24.796 1.00 77.00 86 ASP A O 1
ATOM 681 N N . PHE A 1 87 ? 6.025 3.141 -26.981 1.00 74.19 87 PHE A N 1
ATOM 682 C CA . PHE A 1 87 ? 5.205 1.999 -27.371 1.00 74.19 87 PHE A CA 1
ATOM 683 C C . PHE A 1 87 ? 5.948 0.659 -27.277 1.00 74.19 87 PHE A C 1
ATOM 685 O O . PHE A 1 87 ? 5.336 -0.358 -26.958 1.00 74.19 87 PHE A O 1
ATOM 692 N N . GLU A 1 88 ? 7.260 0.640 -27.518 1.00 80.81 88 GLU A N 1
ATOM 693 C CA . GLU A 1 88 ? 8.061 -0.586 -27.436 1.00 80.81 88 GLU A CA 1
ATOM 694 C C . GLU A 1 88 ? 8.265 -1.024 -25.979 1.00 80.81 88 GLU A C 1
ATOM 696 O O . GLU A 1 88 ? 8.323 -2.218 -25.693 1.00 80.81 88 GLU A O 1
ATOM 701 N N . GLY A 1 89 ? 8.329 -0.078 -25.041 1.00 80.44 89 GLY A N 1
ATOM 702 C CA . GLY A 1 89 ? 8.247 -0.338 -23.607 1.00 80.44 89 GLY A CA 1
ATOM 703 C C . GLY A 1 89 ? 6.902 -0.953 -23.229 1.00 80.44 89 GLY A C 1
ATOM 704 O O . GLY A 1 89 ? 6.867 -1.971 -22.540 1.00 80.44 89 GLY A O 1
ATOM 705 N N . CYS A 1 90 ? 5.794 -0.401 -23.743 1.00 83.19 90 CYS A N 1
ATOM 706 C CA . CYS A 1 90 ? 4.451 -0.929 -23.479 1.00 83.19 90 CYS A CA 1
ATOM 707 C C . CYS A 1 90 ? 4.303 -2.381 -23.959 1.00 83.19 90 CYS A C 1
ATOM 709 O O . CYS A 1 90 ? 3.836 -3.230 -23.201 1.00 83.19 90 CYS A O 1
ATOM 711 N N . LYS A 1 91 ? 4.767 -2.688 -25.179 1.00 81.38 91 LYS A N 1
ATOM 712 C CA . LYS A 1 91 ? 4.807 -4.069 -25.689 1.00 81.38 91 LYS A CA 1
ATOM 713 C C . LYS A 1 91 ? 5.640 -4.979 -24.800 1.00 81.38 91 LYS A C 1
ATOM 715 O O . LYS A 1 91 ? 5.149 -6.029 -24.410 1.00 81.38 91 LYS A O 1
ATOM 720 N N . ALA A 1 92 ? 6.855 -4.560 -24.443 1.00 90.56 92 ALA A N 1
ATOM 721 C CA . ALA A 1 92 ? 7.732 -5.357 -23.592 1.00 90.56 92 ALA A CA 1
ATOM 722 C C . ALA A 1 92 ? 7.078 -5.660 -22.233 1.00 90.56 92 ALA A C 1
ATOM 724 O O . ALA A 1 92 ? 7.140 -6.790 -21.764 1.00 90.56 92 ALA A O 1
ATOM 725 N N . ALA A 1 93 ? 6.396 -4.687 -21.622 1.00 89.62 93 ALA A N 1
ATOM 726 C CA . ALA A 1 93 ? 5.671 -4.901 -20.372 1.00 89.62 93 ALA A CA 1
ATOM 727 C C . ALA A 1 93 ? 4.523 -5.915 -20.525 1.00 89.62 93 ALA A C 1
ATOM 729 O O . ALA A 1 93 ? 4.358 -6.782 -19.667 1.00 89.62 93 ALA A O 1
ATOM 730 N N . VAL A 1 94 ? 3.766 -5.850 -21.627 1.00 89.62 94 VAL A N 1
ATOM 731 C CA . VAL A 1 94 ? 2.716 -6.835 -21.938 1.00 89.62 94 VAL A CA 1
ATOM 732 C C . VAL A 1 94 ? 3.315 -8.224 -22.158 1.00 89.62 94 VAL A C 1
ATOM 734 O O . VAL A 1 94 ? 2.831 -9.177 -21.560 1.00 89.62 94 VAL A O 1
ATOM 737 N N . GLU A 1 95 ? 4.398 -8.349 -22.925 1.00 94.38 95 GLU A N 1
ATOM 738 C CA . GLU A 1 95 ? 5.096 -9.625 -23.150 1.00 94.38 95 GLU A CA 1
ATOM 739 C C . GLU A 1 95 ? 5.611 -10.231 -21.832 1.00 94.38 95 GLU A C 1
ATOM 741 O O . GLU A 1 95 ? 5.493 -11.435 -21.602 1.00 94.38 95 GLU A O 1
ATOM 746 N N . MET A 1 96 ? 6.130 -9.400 -20.920 1.00 96.19 96 MET A N 1
ATOM 747 C CA . MET A 1 96 ? 6.529 -9.835 -19.577 1.00 96.19 96 MET A CA 1
ATOM 748 C C . MET A 1 96 ? 5.326 -10.328 -18.758 1.00 96.19 96 MET A C 1
ATOM 750 O O . MET A 1 96 ? 5.423 -11.352 -18.082 1.00 96.19 96 MET A O 1
ATOM 754 N N . CYS A 1 97 ? 4.181 -9.642 -18.831 1.00 93.81 97 CYS A N 1
ATOM 755 C CA . CYS A 1 97 ? 2.938 -10.093 -18.203 1.00 93.81 97 CYS A CA 1
ATOM 756 C C . CYS A 1 97 ? 2.436 -11.420 -18.776 1.00 93.81 97 CYS A C 1
ATOM 758 O O . CYS A 1 97 ? 2.044 -12.299 -18.013 1.00 93.81 97 CYS A O 1
ATOM 760 N N . GLU A 1 98 ? 2.455 -11.578 -20.097 1.00 93.94 98 GLU A N 1
ATOM 761 C CA . GLU A 1 98 ? 2.061 -12.812 -20.780 1.00 93.94 98 GLU A CA 1
ATOM 762 C C . GLU A 1 98 ? 2.968 -13.979 -20.370 1.00 93.94 98 GLU A C 1
ATOM 764 O O . GLU A 1 98 ? 2.475 -15.071 -20.088 1.00 93.94 98 GLU A O 1
ATOM 769 N N . ALA A 1 99 ? 4.277 -13.735 -20.242 1.00 95.19 99 ALA A N 1
ATOM 770 C CA . ALA A 1 99 ? 5.226 -14.727 -19.746 1.00 95.19 99 ALA A CA 1
ATOM 771 C C . ALA A 1 99 ? 4.922 -15.156 -18.299 1.00 95.19 99 ALA A C 1
ATOM 773 O O . ALA A 1 99 ? 4.962 -16.347 -17.993 1.00 95.19 99 ALA A O 1
ATOM 774 N N . VAL A 1 100 ? 4.574 -14.211 -17.417 1.00 95.38 100 VAL A N 1
ATOM 775 C CA . VAL A 1 100 ? 4.187 -14.506 -16.024 1.00 95.38 100 VAL A CA 1
ATOM 776 C C . VAL A 1 100 ? 2.829 -15.212 -15.942 1.00 95.38 100 VAL A C 1
ATOM 778 O O . VAL A 1 100 ? 2.651 -16.102 -15.114 1.00 95.38 100 VAL A O 1
ATOM 781 N N . ALA A 1 101 ? 1.880 -14.862 -16.815 1.00 92.94 101 ALA A N 1
ATOM 782 C CA . ALA A 1 101 ? 0.574 -15.515 -16.904 1.00 92.94 101 ALA A CA 1
ATOM 783 C C . ALA A 1 101 ? 0.654 -16.956 -17.443 1.00 92.94 101 ALA A C 1
ATOM 785 O O . ALA A 1 101 ? -0.284 -17.732 -17.265 1.00 92.94 101 ALA A O 1
ATOM 786 N N . GLY A 1 102 ? 1.755 -17.308 -18.112 1.00 92.69 102 GLY A N 1
ATOM 787 C CA . GLY A 1 102 ? 1.982 -18.597 -18.762 1.00 92.69 102 GLY A CA 1
ATOM 788 C C . GLY A 1 102 ? 1.532 -18.628 -20.223 1.00 92.69 102 GLY A C 1
ATOM 789 O O . GLY A 1 102 ? 2.164 -19.309 -21.029 1.00 92.69 102 GLY A O 1
ATOM 790 N N . ASP A 1 103 ? 0.492 -17.871 -20.585 1.00 89.75 103 ASP A N 1
ATOM 791 C CA . ASP A 1 103 ? 0.105 -17.639 -21.975 1.00 89.75 103 ASP A CA 1
ATOM 792 C C . ASP A 1 103 ? -0.704 -16.335 -22.174 1.00 89.75 103 ASP A C 1
ATOM 794 O O . ASP A 1 103 ? -1.238 -15.727 -21.239 1.00 89.75 103 ASP A O 1
ATOM 798 N N . VAL A 1 104 ? -0.816 -15.919 -23.440 1.00 91.75 104 VAL A N 1
ATOM 799 C CA . VAL A 1 104 ? -1.547 -14.715 -23.877 1.00 91.75 104 VAL A CA 1
ATOM 800 C C . VAL A 1 104 ? -3.047 -14.795 -23.573 1.00 91.75 104 VAL A C 1
ATOM 802 O O . VAL A 1 104 ? -3.686 -13.784 -23.270 1.00 91.75 104 VAL A O 1
ATOM 805 N N . ALA A 1 105 ? -3.648 -15.979 -23.695 1.00 91.75 105 ALA A N 1
ATOM 806 C CA . ALA A 1 105 ? -5.080 -16.165 -23.498 1.00 91.75 105 ALA A CA 1
ATOM 807 C C . ALA A 1 105 ? -5.462 -16.037 -22.015 1.00 91.75 105 ALA A C 1
ATOM 809 O O . ALA A 1 105 ? -6.485 -15.425 -21.707 1.00 91.75 105 ALA A O 1
ATOM 810 N N . GLU A 1 106 ? -4.635 -16.541 -21.103 1.00 91.88 106 GLU A N 1
ATOM 811 C CA . GLU A 1 106 ? -4.784 -16.395 -19.661 1.00 91.88 106 GLU A CA 1
ATOM 812 C C . GLU A 1 106 ? -4.610 -14.946 -19.235 1.00 91.88 106 GLU A C 1
ATOM 814 O O . GLU A 1 106 ? -5.480 -14.428 -18.532 1.00 91.88 106 GLU A O 1
ATOM 819 N N . PHE A 1 107 ? -3.582 -14.248 -19.730 1.00 90.94 107 PHE A N 1
ATOM 820 C CA . PHE A 1 107 ? -3.432 -12.827 -19.419 1.00 90.94 107 PHE A CA 1
ATOM 821 C C . PHE A 1 107 ? -4.640 -12.007 -19.897 1.00 90.94 107 PHE A C 1
ATOM 823 O O . PHE A 1 107 ? -5.172 -11.189 -19.149 1.00 90.94 107 PHE A O 1
ATOM 830 N N . ARG A 1 108 ? -5.161 -12.278 -21.102 1.00 86.25 108 ARG A N 1
ATOM 831 C CA . ARG A 1 108 ? -6.389 -11.630 -21.605 1.00 86.25 108 ARG A CA 1
ATOM 832 C C . ARG A 1 108 ? -7.631 -11.974 -20.789 1.00 86.25 108 ARG A C 1
ATOM 834 O O . ARG A 1 108 ? -8.523 -11.141 -20.653 1.00 86.25 108 ARG A O 1
ATOM 841 N N . ARG A 1 109 ? -7.717 -13.201 -20.274 1.00 90.50 109 ARG A N 1
ATOM 842 C CA . ARG A 1 109 ? -8.849 -13.668 -19.466 1.00 90.50 109 ARG A CA 1
ATOM 843 C C . ARG A 1 109 ? -8.828 -13.072 -18.059 1.00 90.50 109 ARG A C 1
ATOM 845 O O . ARG A 1 109 ? -9.894 -12.823 -17.498 1.00 90.50 109 ARG A O 1
ATOM 852 N N . LYS A 1 110 ? -7.639 -12.879 -17.484 1.00 89.94 110 LYS A N 1
ATOM 853 C CA . LYS A 1 110 ? -7.415 -12.347 -16.134 1.00 89.94 110 LYS A CA 1
ATOM 854 C C . LYS A 1 110 ? -6.250 -11.345 -16.130 1.00 89.94 110 LYS A C 1
ATOM 856 O O . LYS A 1 110 ? -5.167 -11.674 -15.640 1.00 89.94 110 LYS A O 1
ATOM 861 N N . PRO A 1 111 ? -6.458 -10.122 -16.644 1.00 90.50 111 PRO A N 1
ATOM 862 C CA . PRO A 1 111 ? -5.415 -9.111 -16.635 1.00 90.50 111 PRO A CA 1
ATOM 863 C C . PRO A 1 111 ? -5.116 -8.686 -15.197 1.00 90.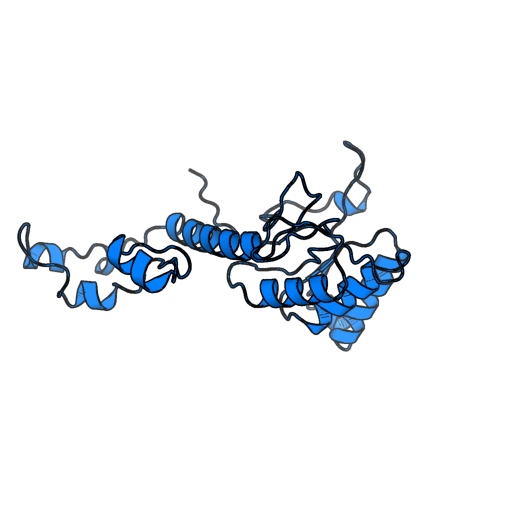50 111 PRO A C 1
ATOM 865 O O . PRO A 1 111 ? -6.019 -8.350 -14.431 1.00 90.50 111 PRO A O 1
ATOM 868 N N . PHE A 1 112 ? -3.836 -8.689 -14.844 1.00 92.38 112 PHE A N 1
ATOM 869 C CA . PHE A 1 112 ? -3.338 -8.225 -13.546 1.00 92.38 112 PHE A CA 1
ATOM 870 C C . PHE A 1 112 ? -2.423 -7.002 -13.673 1.00 92.38 112 PHE A C 1
ATOM 872 O O . PHE A 1 112 ? -1.830 -6.586 -12.686 1.00 92.38 112 PHE A O 1
ATOM 879 N N . ALA A 1 113 ? -2.295 -6.418 -14.866 1.00 91.19 113 ALA A N 1
ATOM 880 C CA . ALA A 1 113 ? -1.523 -5.203 -15.087 1.00 91.19 113 ALA A CA 1
ATOM 881 C C . ALA A 1 113 ? -2.308 -4.209 -15.947 1.00 91.19 113 ALA A C 1
ATOM 883 O O . ALA A 1 113 ? -2.967 -4.601 -16.912 1.00 91.19 113 ALA A O 1
ATOM 884 N N . ALA A 1 114 ? -2.221 -2.928 -15.599 1.00 88.62 114 ALA A N 1
ATOM 885 C CA . ALA A 1 114 ? -2.842 -1.825 -16.316 1.00 88.62 114 ALA A CA 1
ATOM 886 C C . ALA A 1 114 ? -1.795 -0.759 -16.665 1.00 88.62 114 ALA A C 1
ATOM 888 O O . ALA A 1 114 ? -1.025 -0.322 -15.808 1.00 88.62 114 ALA A O 1
ATOM 889 N N . CYS A 1 115 ? -1.782 -0.330 -17.928 1.00 82.38 115 CYS A N 1
ATOM 890 C CA . CYS A 1 115 ? -0.937 0.772 -18.372 1.00 82.38 115 CYS A CA 1
ATOM 891 C C . CYS A 1 115 ? -1.561 2.107 -17.951 1.00 82.38 115 CYS A C 1
ATOM 893 O O . CYS A 1 115 ? -2.726 2.379 -18.248 1.00 82.38 115 CYS A O 1
ATOM 895 N N . TYR A 1 116 ? -0.781 2.940 -17.274 1.00 78.50 116 TYR A N 1
ATOM 896 C CA . TYR A 1 116 ? -1.140 4.298 -16.901 1.00 78.50 116 TYR A CA 1
ATOM 897 C C . TYR A 1 116 ? -0.510 5.291 -17.879 1.00 78.50 116 TYR A C 1
ATOM 899 O O . TYR A 1 116 ? 0.713 5.390 -17.990 1.00 78.50 116 TYR A O 1
ATOM 907 N N . ILE A 1 117 ? -1.360 6.037 -18.588 1.00 67.50 117 ILE A N 1
ATOM 908 C CA . ILE A 1 117 ? -0.956 6.980 -19.633 1.00 67.50 117 ILE A CA 1
ATOM 909 C C . ILE A 1 117 ? -1.170 8.408 -19.126 1.00 67.50 117 ILE A C 1
ATOM 911 O O . ILE A 1 117 ? -2.301 8.840 -18.910 1.00 67.50 117 ILE A O 1
ATOM 915 N N . ASN A 1 118 ? -0.079 9.165 -18.983 1.00 63.94 118 ASN A N 1
ATOM 916 C CA . ASN A 1 118 ? -0.152 10.601 -18.724 1.00 63.94 118 ASN A CA 1
ATOM 917 C C . ASN A 1 118 ? -0.321 11.363 -20.042 1.00 63.94 118 ASN A C 1
ATOM 919 O O . ASN A 1 118 ? 0.542 11.303 -20.917 1.00 63.94 118 ASN A O 1
ATOM 923 N N . VAL A 1 119 ? -1.387 12.151 -20.159 1.00 53.69 119 VAL A N 1
ATOM 924 C CA . VAL A 1 119 ? -1.522 13.151 -21.226 1.00 53.69 119 VAL A CA 1
ATOM 925 C C . VAL A 1 119 ? -0.759 14.413 -20.823 1.00 53.69 119 VAL A C 1
ATOM 927 O O . VAL A 1 119 ? -1.139 15.129 -19.902 1.00 53.69 119 VAL A O 1
ATOM 930 N N . THR A 1 120 ? 0.370 14.665 -21.485 1.00 50.69 120 THR A N 1
ATOM 931 C CA . THR A 1 120 ? 1.343 15.711 -21.113 1.00 50.69 120 THR A CA 1
ATOM 932 C C . THR A 1 120 ? 0.909 17.136 -21.465 1.00 50.69 120 THR A C 1
ATOM 934 O O . THR A 1 120 ? 1.539 18.093 -21.017 1.00 50.69 120 THR A O 1
ATOM 937 N N . SER A 1 121 ? -0.174 17.311 -22.225 1.00 45.84 121 SER A N 1
ATOM 938 C CA . SER A 1 121 ? -0.723 18.624 -22.578 1.00 45.84 121 SER A CA 1
ATOM 939 C C . SER A 1 121 ? -2.223 18.696 -22.309 1.00 45.84 121 SER A C 1
ATOM 941 O O . SER A 1 121 ? -2.986 17.852 -22.783 1.00 45.84 121 SER A O 1
ATOM 943 N N . GLY A 1 122 ? -2.657 19.742 -21.598 1.00 35.34 122 GLY A N 1
ATOM 944 C CA . GLY A 1 122 ? -4.076 20.028 -21.396 1.00 35.34 122 GLY A CA 1
ATOM 945 C C . GLY A 1 122 ? -4.814 20.127 -22.735 1.00 35.34 122 GLY A C 1
ATOM 946 O O . GLY A 1 122 ? -4.351 20.815 -23.640 1.00 35.34 122 GLY A O 1
ATOM 947 N N . LEU A 1 123 ? -5.959 19.442 -22.841 1.00 36.81 123 LEU A N 1
ATOM 948 C CA . LEU A 1 123 ? -6.847 19.372 -24.019 1.00 36.81 123 LEU A CA 1
ATOM 949 C C . LEU A 1 123 ? -6.393 18.481 -25.193 1.00 36.81 123 LEU A C 1
ATOM 951 O O . LEU A 1 123 ? -7.104 18.422 -26.195 1.00 36.81 123 LEU A O 1
ATOM 955 N N . VAL A 1 124 ? -5.291 17.732 -25.076 1.00 41.62 124 VAL A N 1
ATOM 956 C CA . VAL A 1 124 ? -4.934 16.679 -26.047 1.00 41.62 124 VAL A CA 1
ATOM 957 C C . VAL A 1 124 ? -4.975 15.330 -25.341 1.00 41.62 124 VAL A C 1
ATOM 959 O O . VAL A 1 124 ? -4.014 14.912 -24.701 1.00 41.62 124 VAL A O 1
ATOM 962 N N . ALA A 1 125 ? -6.112 14.649 -25.457 1.00 38.34 125 ALA A N 1
ATOM 963 C CA . ALA A 1 125 ? -6.200 13.229 -25.157 1.00 38.34 125 ALA A CA 1
ATOM 964 C C . ALA A 1 125 ? -5.754 12.450 -26.399 1.00 38.34 125 ALA A C 1
ATOM 966 O O . ALA A 1 125 ? -6.302 12.664 -27.483 1.00 38.34 125 ALA A O 1
ATOM 967 N N . ASN A 1 126 ? -4.768 11.555 -26.274 1.00 43.66 126 ASN A N 1
ATOM 968 C CA . ASN A 1 126 ? -4.567 10.553 -27.321 1.00 43.66 126 ASN A CA 1
ATOM 969 C C . ASN A 1 126 ? -5.829 9.665 -27.386 1.00 43.66 126 ASN A C 1
ATOM 971 O O . ASN A 1 126 ? -6.589 9.575 -26.419 1.00 43.66 126 ASN A O 1
ATOM 975 N N . GLN A 1 127 ? -6.094 9.043 -28.536 1.00 37.97 127 GLN A N 1
ATOM 976 C CA . GLN A 1 127 ? -7.356 8.327 -28.779 1.00 37.97 127 GLN A CA 1
ATOM 977 C C . GLN A 1 127 ? -7.640 7.214 -27.746 1.00 37.97 127 GLN A C 1
ATOM 979 O O . GLN A 1 127 ? -8.793 6.857 -27.522 1.00 37.97 127 GLN A O 1
ATOM 984 N N . GLU A 1 128 ? -6.595 6.724 -27.079 1.00 42.84 128 GLU A N 1
ATOM 985 C CA . GLU A 1 128 ? -6.618 5.686 -26.046 1.00 42.84 128 GLU A CA 1
ATOM 986 C C . GLU A 1 128 ? -7.132 6.192 -24.684 1.00 42.84 128 GLU A C 1
ATOM 988 O O . GLU A 1 128 ? -7.761 5.439 -23.946 1.00 42.84 128 GLU A O 1
ATOM 993 N N . SER A 1 129 ? -6.949 7.478 -24.361 1.00 36.59 129 SER A N 1
ATOM 994 C CA . SER A 1 129 ? -7.314 8.051 -23.052 1.00 36.59 129 SER A CA 1
ATOM 995 C C . SER A 1 129 ? -8.819 8.310 -22.869 1.00 36.59 129 SER A C 1
ATOM 997 O O . SER A 1 129 ? -9.279 8.552 -21.756 1.00 36.59 129 SER A O 1
ATOM 999 N N . LEU A 1 130 ? -9.612 8.279 -23.945 1.00 37.62 130 LEU A N 1
ATOM 1000 C CA . LEU A 1 130 ? -11.014 8.727 -23.954 1.00 37.62 130 LEU A CA 1
ATOM 1001 C C . LEU A 1 130 ? -12.025 7.717 -23.364 1.00 37.62 130 LEU A C 1
ATOM 1003 O O . LEU A 1 130 ? -13.217 8.014 -23.322 1.00 37.62 130 LEU A O 1
ATOM 1007 N N . LEU A 1 131 ? -11.585 6.536 -22.912 1.00 31.27 131 LEU A N 1
ATOM 1008 C CA . LEU A 1 131 ? -12.470 5.403 -22.594 1.00 31.27 131 LEU A CA 1
ATOM 1009 C C . LEU A 1 131 ? -12.673 5.098 -21.095 1.00 31.27 131 LEU A C 1
ATOM 1011 O O . LEU A 1 131 ? -13.381 4.143 -20.777 1.00 31.27 131 LEU A O 1
ATOM 1015 N N . HIS A 1 132 ? -12.119 5.881 -20.162 1.00 37.47 132 HIS A N 1
ATOM 1016 C CA . HIS A 1 132 ? -12.137 5.526 -18.733 1.00 37.47 132 HIS A CA 1
ATOM 1017 C C . HIS A 1 132 ? -12.848 6.557 -17.832 1.00 37.47 132 HIS A C 1
ATOM 1019 O O . HIS A 1 132 ? -12.479 7.727 -17.786 1.00 37.47 132 HIS A O 1
ATOM 1025 N N . GLY A 1 133 ? -13.867 6.102 -17.086 1.00 32.84 133 GLY A N 1
ATOM 1026 C CA . GLY A 1 133 ? -14.512 6.826 -15.980 1.00 32.84 133 GLY A CA 1
ATOM 1027 C C . GLY A 1 133 ? -13.846 6.484 -14.641 1.00 32.84 133 GLY A C 1
ATOM 1028 O O . GLY A 1 133 ? -13.566 5.319 -14.375 1.00 32.84 133 GLY A O 1
ATOM 1029 N N . ALA A 1 134 ? -13.532 7.491 -13.824 1.00 42.03 134 ALA A N 1
ATOM 1030 C CA . ALA A 1 134 ? -12.616 7.346 -12.687 1.00 42.03 134 ALA A CA 1
ATOM 1031 C C . ALA A 1 134 ? -13.291 6.949 -11.351 1.00 42.03 134 ALA A C 1
ATOM 1033 O O . ALA A 1 134 ? -14.306 7.528 -10.965 1.00 42.03 134 ALA A O 1
ATOM 1034 N N . ASN A 1 135 ? -12.652 6.025 -10.608 1.00 52.78 135 ASN A N 1
ATOM 1035 C CA . ASN A 1 135 ? -13.030 5.539 -9.263 1.00 52.78 135 ASN A CA 1
ATOM 1036 C C . ASN A 1 135 ? -11.817 5.304 -8.312 1.00 52.78 135 ASN A C 1
ATOM 1038 O O . ASN A 1 135 ? -11.971 4.656 -7.276 1.00 52.78 135 ASN A O 1
ATOM 1042 N N . ILE A 1 136 ? -10.610 5.775 -8.659 1.00 61.47 136 ILE A N 1
ATOM 1043 C CA . ILE A 1 136 ? -9.331 5.403 -8.013 1.00 61.47 136 ILE A CA 1
ATOM 1044 C C . ILE A 1 136 ? -8.768 6.557 -7.169 1.00 61.47 136 ILE A C 1
ATOM 1046 O O . ILE A 1 136 ? -8.741 7.697 -7.632 1.00 61.47 136 ILE A O 1
ATOM 1050 N N . VAL A 1 137 ? -8.286 6.254 -5.956 1.00 61.03 137 VAL A N 1
ATOM 1051 C CA . VAL A 1 137 ? -7.477 7.175 -5.135 1.00 61.03 137 VAL A CA 1
ATOM 1052 C C . VAL A 1 137 ? -5.998 6.953 -5.440 1.00 61.03 137 VAL A C 1
ATOM 1054 O O . VAL A 1 137 ? -5.529 5.818 -5.479 1.00 61.03 137 VAL A O 1
ATOM 1057 N N . HIS A 1 138 ? -5.286 8.051 -5.656 1.00 70.69 138 HIS A N 1
ATOM 1058 C CA . HIS A 1 138 ? -3.957 8.109 -6.252 1.00 70.69 138 HIS A CA 1
ATOM 1059 C C . HIS A 1 138 ? -3.018 9.026 -5.427 1.00 70.69 138 HIS A C 1
ATOM 1061 O O . HIS A 1 138 ? -3.483 9.662 -4.483 1.00 70.69 138 HIS A O 1
ATOM 1067 N N . ASP A 1 139 ? -1.718 9.089 -5.753 1.00 65.56 139 ASP A N 1
ATOM 1068 C CA . ASP A 1 139 ? -0.696 9.956 -5.108 1.00 65.56 139 ASP A CA 1
ATOM 1069 C C . ASP A 1 139 ? -0.327 9.613 -3.651 1.00 65.56 139 ASP A C 1
ATOM 1071 O O . ASP A 1 139 ? 0.030 10.478 -2.848 1.00 65.56 139 ASP A O 1
ATOM 1075 N N . VAL A 1 140 ? -0.355 8.329 -3.287 1.00 71.69 140 VAL A N 1
ATOM 1076 C CA . VAL A 1 140 ? 0.008 7.885 -1.930 1.00 71.69 140 VAL A CA 1
ATOM 1077 C C . VAL A 1 140 ? 1.529 7.756 -1.753 1.00 71.69 140 VAL A C 1
ATOM 1079 O O . VAL A 1 140 ? 2.181 7.033 -2.498 1.00 71.69 140 VAL A O 1
ATOM 1082 N N . GLY A 1 141 ? 2.097 8.406 -0.724 1.00 67.44 141 GLY A N 1
ATOM 1083 C CA . GLY A 1 141 ? 3.546 8.379 -0.427 1.00 67.44 141 GLY A CA 1
ATOM 1084 C C . GLY A 1 141 ? 4.366 9.491 -1.102 1.00 67.44 141 GLY A C 1
ATOM 1085 O O . GLY A 1 141 ? 5.599 9.479 -1.054 1.00 67.44 141 GLY A O 1
ATOM 1086 N N . PHE A 1 142 ? 3.669 10.454 -1.703 1.00 73.88 142 PHE A N 1
ATOM 1087 C CA . PHE A 1 142 ? 4.176 11.520 -2.562 1.00 73.88 142 PHE A CA 1
ATOM 1088 C C . PHE A 1 142 ? 4.459 12.822 -1.796 1.00 73.88 142 PHE A C 1
ATOM 1090 O O . PHE A 1 142 ? 3.690 13.222 -0.922 1.00 73.88 142 PHE A O 1
ATOM 1097 N N . MET A 1 143 ? 5.550 13.514 -2.135 1.00 75.38 143 MET A N 1
ATOM 1098 C CA . MET A 1 143 ? 5.928 14.817 -1.578 1.00 75.38 143 MET A CA 1
ATOM 1099 C C . MET A 1 143 ? 6.534 15.724 -2.654 1.00 75.38 143 MET A C 1
ATOM 1101 O O . MET A 1 143 ? 6.908 15.278 -3.739 1.00 75.38 143 MET A O 1
ATOM 1105 N N . ASP A 1 144 ? 6.657 17.014 -2.335 1.00 77.31 144 ASP A N 1
ATOM 1106 C CA . ASP A 1 144 ? 7.356 18.000 -3.172 1.00 77.31 144 ASP A CA 1
ATOM 1107 C C . ASP A 1 144 ? 6.795 18.089 -4.604 1.00 77.31 144 ASP A C 1
ATOM 1109 O O . ASP A 1 144 ? 7.520 18.029 -5.595 1.00 77.31 144 ASP A O 1
ATOM 1113 N N . SER A 1 145 ? 5.460 18.134 -4.709 1.00 75.25 145 SER A N 1
ATOM 1114 C CA . SER A 1 145 ? 4.718 18.122 -5.983 1.00 75.25 145 SER A CA 1
ATOM 1115 C C . SER A 1 145 ? 5.125 16.985 -6.937 1.00 75.25 145 SER A C 1
ATOM 1117 O O . SER A 1 145 ? 4.992 17.113 -8.151 1.00 75.25 145 SER A O 1
ATOM 1119 N N . GLY A 1 146 ? 5.634 15.880 -6.389 1.00 69.25 146 GLY A N 1
ATOM 1120 C CA . GLY A 1 146 ? 5.957 14.659 -7.123 1.00 69.25 146 GLY A CA 1
ATOM 1121 C C . GLY A 1 146 ? 7.386 14.419 -7.484 1.00 69.25 146 GLY A C 1
ATOM 1122 O O . GLY A 1 146 ? 7.712 13.423 -8.128 1.00 69.25 146 GLY A O 1
ATOM 1123 N N . LEU A 1 147 ? 8.258 15.300 -7.028 1.00 82.50 147 LEU A N 1
ATOM 1124 C CA . LEU A 1 147 ? 9.681 15.112 -7.206 1.00 82.50 147 LEU A CA 1
ATOM 1125 C C . LEU A 1 147 ? 10.242 14.086 -6.217 1.00 82.50 147 LEU A C 1
ATOM 1127 O O . LEU A 1 147 ? 11.282 13.486 -6.499 1.00 82.50 147 LEU A O 1
ATOM 1131 N N . GLN A 1 148 ? 9.555 13.844 -5.096 1.00 82.88 148 GLN A N 1
ATOM 1132 C CA . GLN A 1 148 ? 10.077 13.062 -3.981 1.00 82.88 148 GLN A CA 1
ATOM 1133 C C . GLN A 1 148 ? 9.075 12.047 -3.429 1.00 82.88 148 GLN A C 1
ATOM 1135 O O . GLN A 1 148 ? 7.917 12.369 -3.175 1.00 82.88 148 GLN A O 1
ATOM 1140 N N . GLY A 1 149 ? 9.559 10.830 -3.181 1.00 83.06 149 GLY A N 1
ATOM 1141 C CA . GLY A 1 149 ? 8.812 9.761 -2.523 1.00 83.06 149 GLY A CA 1
ATOM 1142 C C . GLY A 1 149 ? 9.387 9.447 -1.141 1.00 83.06 149 GLY A C 1
ATOM 1143 O O . GLY A 1 149 ? 10.596 9.562 -0.914 1.00 83.06 149 GLY A O 1
ATOM 1144 N N . SER A 1 150 ? 8.527 9.032 -0.209 1.00 85.38 150 SER A N 1
ATOM 1145 C CA . SER A 1 150 ? 8.938 8.545 1.114 1.00 85.38 150 SER A CA 1
ATOM 1146 C C . SER A 1 150 ? 8.252 7.232 1.459 1.00 85.38 150 SER A C 1
ATOM 1148 O O . SER A 1 150 ? 7.026 7.125 1.470 1.00 85.38 150 SER A O 1
ATOM 1150 N N . LEU A 1 151 ? 9.068 6.244 1.824 1.00 87.69 151 LEU A N 1
ATOM 1151 C CA . LEU A 1 151 ? 8.580 4.957 2.311 1.00 87.69 151 LEU A CA 1
ATOM 1152 C C . LEU A 1 151 ? 7.845 5.108 3.652 1.00 87.69 151 LEU A C 1
ATOM 1154 O O . LEU A 1 151 ? 6.844 4.441 3.881 1.00 87.69 151 LEU A O 1
ATOM 1158 N N . GLN A 1 152 ? 8.286 6.013 4.528 1.00 87.12 152 GLN A N 1
ATOM 1159 C CA . GLN A 1 152 ? 7.612 6.272 5.804 1.00 87.12 152 GLN A CA 1
ATOM 1160 C C . GLN A 1 152 ? 6.270 6.964 5.597 1.00 87.12 152 GLN A C 1
ATOM 1162 O O . GLN A 1 152 ? 5.301 6.620 6.271 1.00 87.12 152 GLN A O 1
ATOM 1167 N N . LEU A 1 153 ? 6.194 7.908 4.653 1.00 83.19 153 LEU A N 1
ATOM 1168 C CA . LEU A 1 153 ? 4.923 8.536 4.306 1.00 83.19 153 LEU A CA 1
ATOM 1169 C C . LEU A 1 153 ? 3.941 7.510 3.739 1.00 83.19 153 LEU A C 1
ATOM 1171 O O . LEU A 1 153 ? 2.758 7.590 4.043 1.00 83.19 153 LEU A O 1
ATOM 1175 N N . LEU A 1 154 ? 4.418 6.522 2.979 1.00 83.25 154 LEU A N 1
ATOM 1176 C CA . LEU A 1 154 ? 3.581 5.428 2.488 1.00 83.25 154 LEU A CA 1
ATOM 1177 C C . LEU A 1 154 ? 2.964 4.612 3.641 1.00 83.25 154 LEU A C 1
ATOM 1179 O O . LEU A 1 154 ? 1.765 4.340 3.626 1.00 83.25 154 LEU A O 1
ATOM 1183 N N . VAL A 1 155 ? 3.753 4.287 4.673 1.00 88.19 155 VAL A N 1
ATOM 1184 C CA . VAL A 1 155 ? 3.263 3.601 5.887 1.00 88.19 155 VAL A CA 1
ATOM 1185 C C . VAL A 1 155 ? 2.249 4.464 6.642 1.00 88.19 155 VAL A C 1
ATOM 1187 O O . VAL A 1 155 ? 1.182 3.980 7.014 1.00 88.19 155 VAL A O 1
ATOM 1190 N N . MET A 1 156 ? 2.545 5.754 6.834 1.00 83.88 156 MET A N 1
ATOM 1191 C CA . MET A 1 156 ? 1.616 6.688 7.478 1.00 83.88 156 MET A CA 1
ATOM 1192 C C . MET A 1 156 ? 0.313 6.822 6.688 1.00 83.88 156 MET A C 1
ATOM 1194 O O . MET A 1 156 ? -0.768 6.823 7.266 1.00 83.88 156 MET A O 1
ATOM 1198 N N . ALA A 1 157 ? 0.394 6.920 5.364 1.00 79.44 157 ALA A N 1
ATOM 1199 C CA . ALA A 1 157 ? -0.780 7.058 4.521 1.00 79.44 157 ALA A CA 1
ATOM 1200 C C . ALA A 1 157 ? -1.651 5.796 4.542 1.00 79.44 157 ALA A C 1
ATOM 1202 O O . ALA A 1 157 ? -2.868 5.927 4.630 1.00 79.44 157 ALA A O 1
ATOM 1203 N N . ASN A 1 158 ? -1.053 4.597 4.552 1.00 84.06 158 ASN A N 1
ATOM 1204 C CA . ASN A 1 158 ? -1.78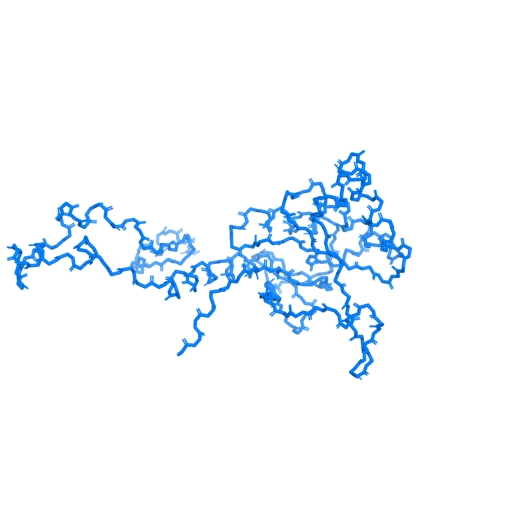4 3.348 4.789 1.00 84.06 158 ASN A CA 1
ATOM 1205 C C . ASN A 1 158 ? -2.596 3.424 6.093 1.00 84.06 158 ASN A C 1
ATOM 1207 O O . ASN A 1 158 ? -3.787 3.133 6.088 1.00 84.06 158 ASN A O 1
ATOM 1211 N N . GLU A 1 159 ? -1.995 3.901 7.186 1.00 84.75 159 GLU A N 1
ATOM 1212 C CA . GLU A 1 159 ? -2.690 4.075 8.467 1.00 84.75 159 GLU A CA 1
ATOM 1213 C C . GLU A 1 159 ? -3.914 5.001 8.357 1.00 84.75 159 GLU A C 1
ATOM 1215 O O . GLU A 1 159 ? -5.016 4.672 8.805 1.00 84.75 159 GLU A O 1
ATOM 1220 N N . PHE A 1 160 ? -3.730 6.165 7.729 1.00 75.94 160 PHE A N 1
ATOM 1221 C CA . PHE A 1 160 ? -4.808 7.133 7.544 1.00 75.94 160 PHE A CA 1
ATOM 1222 C C . PHE A 1 160 ? -5.921 6.595 6.647 1.00 75.94 160 PHE A C 1
ATOM 1224 O O . PHE A 1 160 ? -7.092 6.838 6.931 1.00 75.94 160 PHE A O 1
ATOM 1231 N N . ILE A 1 161 ? -5.586 5.855 5.590 1.00 74.44 161 ILE A N 1
ATOM 1232 C CA . ILE A 1 161 ? -6.578 5.240 4.705 1.00 74.44 161 ILE A CA 1
ATOM 1233 C C . ILE A 1 161 ? -7.406 4.211 5.477 1.00 74.44 161 ILE A C 1
ATOM 1235 O O . ILE A 1 161 ? -8.634 4.269 5.400 1.00 74.44 161 ILE A O 1
ATOM 1239 N N . GLY A 1 162 ? -6.774 3.343 6.272 1.00 76.75 162 GLY A N 1
ATOM 1240 C CA . GLY A 1 162 ? -7.483 2.375 7.115 1.00 76.75 162 GLY A CA 1
ATOM 1241 C C . GLY A 1 162 ? -8.452 3.058 8.085 1.00 76.75 162 GLY A C 1
ATOM 1242 O O . GLY A 1 162 ? -9.628 2.685 8.172 1.00 76.75 162 GLY A O 1
ATOM 1243 N N . PHE A 1 163 ? -8.010 4.144 8.730 1.00 79.31 163 PHE A N 1
ATOM 1244 C CA . PHE A 1 163 ? -8.884 4.972 9.562 1.00 79.31 163 PHE A CA 1
ATOM 1245 C C . PHE A 1 163 ? -10.047 5.578 8.765 1.00 79.31 163 PHE A C 1
ATOM 1247 O O . PHE A 1 163 ? -11.193 5.501 9.205 1.00 79.31 163 PHE A O 1
ATOM 1254 N N . LEU A 1 164 ? -9.788 6.156 7.588 1.00 68.38 164 LEU A N 1
ATOM 1255 C CA . LEU A 1 164 ? -10.822 6.759 6.745 1.00 68.38 164 LEU A CA 1
ATOM 1256 C C . LEU A 1 164 ? -11.844 5.723 6.275 1.00 68.38 164 LEU A C 1
ATOM 1258 O O . LEU A 1 164 ? -13.046 5.985 6.348 1.00 68.38 164 LEU A O 1
ATOM 1262 N N . ARG A 1 165 ? -11.405 4.532 5.850 1.00 73.19 165 ARG A N 1
ATOM 1263 C CA . ARG A 1 165 ? -12.304 3.421 5.505 1.00 73.19 165 ARG A CA 1
ATOM 1264 C C . ARG A 1 165 ? -13.174 3.037 6.697 1.00 73.19 165 ARG A C 1
ATOM 1266 O O . ARG A 1 165 ? -14.378 2.869 6.536 1.00 73.19 165 ARG A O 1
ATOM 1273 N N . ALA A 1 166 ? -12.604 2.950 7.898 1.00 79.69 166 ALA A N 1
ATOM 1274 C CA . ALA A 1 166 ? -13.359 2.629 9.104 1.00 79.69 166 ALA A CA 1
ATOM 1275 C C . ALA A 1 166 ? -14.343 3.735 9.518 1.00 79.69 166 ALA A C 1
ATOM 1277 O O . ALA A 1 166 ? -15.474 3.429 9.891 1.00 79.69 166 ALA A O 1
ATOM 1278 N N . ALA A 1 167 ? -13.938 5.003 9.427 1.00 72.50 167 ALA A N 1
ATOM 1279 C CA . ALA A 1 167 ? -14.755 6.162 9.785 1.00 72.50 167 ALA A CA 1
ATOM 1280 C C . ALA A 1 167 ? -15.902 6.406 8.791 1.00 72.50 167 ALA A C 1
ATOM 1282 O O . ALA A 1 167 ? -16.948 6.928 9.166 1.00 72.50 167 ALA A O 1
ATOM 1283 N N . THR A 1 168 ? -15.709 6.023 7.526 1.00 67.25 168 THR A N 1
ATOM 1284 C CA . THR A 1 168 ? -16.718 6.148 6.462 1.00 67.25 168 THR A CA 1
ATOM 1285 C C . THR A 1 168 ? -17.525 4.871 6.242 1.00 67.25 168 THR A C 1
ATOM 1287 O O . THR A 1 168 ? -18.503 4.884 5.490 1.00 67.25 168 THR A O 1
ATOM 1290 N N . ARG A 1 169 ? -17.166 3.772 6.917 1.00 72.69 169 ARG A N 1
ATOM 1291 C CA . ARG A 1 169 ? -17.954 2.540 6.939 1.00 72.69 169 ARG A CA 1
ATOM 1292 C C . ARG A 1 169 ? -19.331 2.863 7.514 1.00 72.69 169 ARG A C 1
ATOM 1294 O O . ARG A 1 169 ? -19.440 3.372 8.626 1.00 72.69 169 ARG A O 1
ATOM 1301 N N . GLY A 1 170 ? -20.384 2.570 6.750 1.00 73.19 170 GLY A N 1
ATOM 1302 C CA . GLY A 1 170 ? -21.759 2.776 7.203 1.00 73.19 170 GLY A CA 1
ATOM 1303 C C . GLY A 1 170 ? -22.017 2.096 8.552 1.00 73.19 170 GLY A C 1
ATOM 1304 O O . GLY A 1 170 ? -21.442 1.046 8.841 1.00 73.19 170 GLY A O 1
ATOM 1305 N N . VAL A 1 171 ? -22.876 2.693 9.380 1.00 83.06 171 VAL A N 1
ATOM 1306 C CA . VAL A 1 171 ? -23.229 2.154 10.702 1.00 83.06 171 VAL A CA 1
ATOM 1307 C C . VAL A 1 171 ? -24.308 1.085 10.521 1.00 83.06 171 VAL A C 1
ATOM 1309 O O . VAL A 1 171 ? -25.419 1.432 10.114 1.00 83.06 171 VAL A O 1
ATOM 1312 N N . PRO A 1 172 ? -24.036 -0.205 10.795 1.00 84.31 172 PRO A N 1
ATOM 1313 C CA . PRO A 1 172 ? -25.066 -1.223 10.659 1.00 84.31 172 PRO A CA 1
ATOM 1314 C C . PRO A 1 172 ? -26.081 -1.062 11.796 1.00 84.31 172 PRO A C 1
ATOM 1316 O O . PRO A 1 172 ? -25.708 -0.955 12.965 1.00 84.31 172 PRO A O 1
ATOM 1319 N N . VAL A 1 173 ? -27.366 -1.013 11.450 1.00 90.19 173 VAL A N 1
ATOM 1320 C CA . VAL A 1 173 ? -28.460 -0.816 12.408 1.00 90.19 173 VAL A CA 1
ATOM 1321 C C . VAL A 1 173 ? -29.186 -2.142 12.586 1.00 90.19 173 VAL A C 1
ATOM 1323 O O . VAL A 1 173 ? -29.998 -2.538 11.754 1.00 90.19 173 VAL A O 1
ATOM 1326 N N . ASP A 1 174 ? -28.866 -2.839 13.672 1.00 91.81 174 ASP A N 1
ATOM 1327 C CA . ASP A 1 174 ? -29.483 -4.104 14.064 1.00 91.81 174 ASP A CA 1
ATOM 1328 C C . ASP A 1 174 ? -29.611 -4.186 15.596 1.00 91.81 174 ASP A C 1
ATOM 1330 O O . ASP A 1 174 ? -29.013 -3.390 16.324 1.00 91.81 174 ASP A O 1
ATOM 1334 N N . GLY A 1 175 ? -30.402 -5.139 16.100 1.00 88.44 175 GLY A N 1
ATOM 1335 C CA . GLY A 1 175 ? -30.661 -5.268 17.540 1.00 88.44 175 GLY A CA 1
ATOM 1336 C C . GLY A 1 175 ? -29.394 -5.476 18.378 1.00 88.44 175 GLY A C 1
ATOM 1337 O O . GLY A 1 175 ? -29.299 -4.946 19.484 1.00 88.44 175 GLY A O 1
ATOM 1338 N N . LYS A 1 176 ? -28.381 -6.165 17.830 1.00 86.94 176 LYS A N 1
ATOM 1339 C CA . LYS A 1 176 ? -27.102 -6.389 18.512 1.00 86.94 176 LYS A CA 1
ATOM 1340 C C . LYS A 1 176 ? -26.331 -5.076 18.636 1.00 86.94 176 LYS A C 1
ATOM 1342 O O . LYS A 1 176 ? -25.834 -4.778 19.713 1.00 86.94 176 LYS A O 1
ATOM 1347 N N . ARG A 1 177 ? -26.254 -4.270 17.576 1.00 88.06 177 ARG A N 1
ATOM 1348 C CA . ARG A 1 177 ? -25.513 -2.994 17.563 1.00 88.06 177 ARG A CA 1
ATOM 1349 C C . ARG A 1 177 ? -26.210 -1.858 18.294 1.00 88.06 177 ARG A C 1
ATOM 1351 O O . ARG A 1 177 ? -25.526 -1.003 18.846 1.00 88.06 177 ARG A O 1
ATOM 1358 N N . LEU A 1 178 ? -27.541 -1.860 18.334 1.00 92.50 178 LEU A N 1
ATOM 1359 C CA . LEU A 1 178 ? -28.300 -0.913 19.152 1.00 92.50 178 LEU A CA 1
ATOM 1360 C C . LEU A 1 178 ? -28.095 -1.159 20.654 1.00 92.50 178 LEU A C 1
ATOM 1362 O O . LEU A 1 178 ? -28.189 -0.218 21.435 1.00 92.50 178 LEU A O 1
ATOM 1366 N N . ALA A 1 179 ? -27.809 -2.409 21.042 1.00 93.12 179 ALA A N 1
ATOM 1367 C CA . ALA A 1 179 ? -27.446 -2.818 22.399 1.00 93.12 179 ALA A CA 1
ATOM 1368 C C . ALA A 1 179 ? -28.442 -2.372 23.492 1.00 93.12 179 ALA A C 1
ATOM 1370 O O . ALA A 1 179 ? -28.057 -2.106 24.631 1.00 93.12 179 ALA A O 1
ATOM 1371 N N . LEU A 1 180 ? -29.734 -2.305 23.144 1.00 94.06 180 LEU A N 1
ATOM 1372 C CA . LEU A 1 180 ? -30.787 -1.784 24.023 1.00 94.06 180 LEU A CA 1
ATOM 1373 C C . LEU A 1 180 ? -30.964 -2.625 25.292 1.00 94.06 180 LEU A C 1
ATOM 1375 O O . LEU A 1 180 ? -31.201 -2.056 26.353 1.00 94.06 180 LEU A O 1
ATOM 1379 N N . ASP A 1 181 ? -30.790 -3.946 25.199 1.00 93.00 181 ASP A N 1
ATOM 1380 C CA . ASP A 1 181 ? -30.901 -4.852 26.349 1.00 93.00 181 ASP A CA 1
ATOM 1381 C C . ASP A 1 181 ? -29.829 -4.547 27.407 1.00 93.00 181 ASP A C 1
ATOM 1383 O O . ASP A 1 181 ? -30.146 -4.399 28.583 1.00 93.00 181 ASP A O 1
ATOM 1387 N N . MET A 1 182 ? -28.576 -4.347 26.977 1.00 93.75 182 MET A N 1
ATOM 1388 C CA . MET A 1 182 ? -27.462 -3.974 27.859 1.00 93.75 182 MET A CA 1
ATOM 1389 C C . MET A 1 182 ? -27.703 -2.611 28.519 1.00 93.75 182 MET A C 1
ATOM 1391 O O . MET A 1 182 ? -27.439 -2.441 29.707 1.00 93.75 182 MET A O 1
ATOM 1395 N N . VAL A 1 183 ? -28.204 -1.631 27.758 1.00 94.25 183 VAL A N 1
ATOM 1396 C CA . VAL A 1 183 ? -28.513 -0.293 28.286 1.00 94.25 183 VAL A CA 1
ATOM 1397 C C . VAL A 1 183 ? -29.648 -0.355 29.311 1.00 94.25 183 VAL A C 1
ATOM 1399 O O . VAL A 1 183 ? -29.581 0.322 30.336 1.00 94.25 183 VAL A O 1
ATOM 1402 N N . ALA A 1 184 ? -30.674 -1.173 29.063 1.00 94.69 184 ALA A N 1
ATOM 1403 C CA . ALA A 1 184 ? -31.776 -1.375 29.997 1.00 94.69 184 ALA A CA 1
ATOM 1404 C C . ALA A 1 184 ? -31.330 -2.100 31.279 1.00 94.69 184 ALA A C 1
ATOM 1406 O O . ALA A 1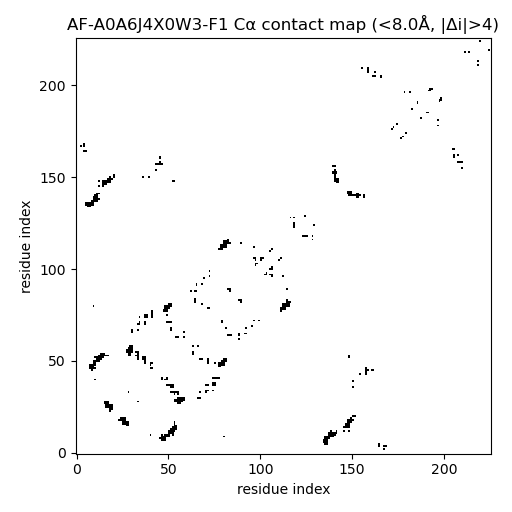 184 ? -31.804 -1.760 32.361 1.00 94.69 184 ALA A O 1
ATOM 1407 N N . GLU A 1 185 ? -30.414 -3.064 31.163 1.00 94.50 185 GLU A N 1
ATOM 1408 C CA . GLU A 1 185 ? -29.852 -3.818 32.287 1.00 94.50 185 GLU A CA 1
ATOM 1409 C C . GLU A 1 185 ? -28.958 -2.952 33.188 1.00 94.50 185 GLU A C 1
ATOM 1411 O O . GLU A 1 185 ? -29.141 -2.920 34.405 1.00 94.50 185 GLU A O 1
ATOM 1416 N N . LEU A 1 186 ? -27.987 -2.247 32.600 1.00 95.00 186 LEU A N 1
ATOM 1417 C CA . LEU A 1 186 ? -26.955 -1.511 33.337 1.00 95.00 186 LEU A CA 1
ATOM 1418 C C . LEU A 1 186 ? -27.397 -0.099 33.741 1.00 95.00 186 LEU A C 1
ATOM 1420 O O . LEU A 1 186 ? -26.923 0.448 34.742 1.00 95.00 186 LEU A O 1
ATOM 1424 N N . GLY A 1 187 ? -28.298 0.509 32.968 1.00 92.56 187 GLY A N 1
ATOM 1425 C CA . GLY A 1 187 ? -28.792 1.855 33.218 1.00 92.56 187 GLY A CA 1
ATOM 1426 C C . GLY A 1 187 ? -27.699 2.940 33.149 1.00 92.56 187 GLY A C 1
ATOM 1427 O O . GLY A 1 187 ? -26.605 2.720 32.619 1.00 92.56 187 GLY A O 1
ATOM 1428 N N . PRO A 1 188 ? -27.978 4.149 33.668 1.00 92.50 188 PRO A N 1
ATOM 1429 C CA . PRO A 1 188 ? -27.104 5.316 33.510 1.00 92.50 188 PRO A CA 1
ATOM 1430 C C . PRO A 1 188 ? -25.810 5.266 34.337 1.00 92.50 188 PRO A C 1
ATOM 1432 O O . PRO A 1 188 ? -24.887 6.025 34.058 1.00 92.50 188 PRO A O 1
ATOM 1435 N N . THR A 1 189 ? -25.741 4.415 35.363 1.00 92.50 189 THR A N 1
ATOM 1436 C CA . THR A 1 189 ? -24.595 4.331 36.288 1.00 92.50 189 THR A CA 1
ATOM 1437 C C . THR A 1 189 ? -23.853 2.998 36.216 1.00 92.50 189 THR A C 1
ATOM 1439 O O . THR A 1 189 ? -22.955 2.769 37.024 1.00 92.50 189 THR A O 1
ATOM 1442 N N . GLY A 1 190 ? -24.247 2.095 35.316 1.00 89.69 190 GLY A N 1
ATOM 1443 C CA . GLY A 1 190 ? -23.618 0.784 35.187 1.00 89.69 190 GLY A CA 1
ATOM 1444 C C . GLY A 1 190 ? -22.246 0.837 34.510 1.00 89.69 190 GLY A C 1
ATOM 1445 O O . GLY A 1 190 ? -21.938 1.764 33.760 1.00 89.69 190 GLY A O 1
ATOM 1446 N N . ASP A 1 191 ? -21.419 -0.175 34.778 1.00 93.25 191 ASP A N 1
ATOM 1447 C CA . ASP A 1 191 ? -20.127 -0.360 34.114 1.00 93.25 191 ASP A CA 1
ATOM 1448 C C . ASP A 1 191 ? -20.295 -1.204 32.846 1.00 93.25 191 ASP A C 1
ATOM 1450 O O . ASP A 1 191 ? -20.615 -2.391 32.896 1.00 93.25 191 ASP A O 1
ATOM 1454 N N . TYR A 1 192 ? -20.044 -0.579 31.699 1.00 94.62 192 TYR A N 1
ATOM 1455 C CA . TYR A 1 192 ? -20.165 -1.204 30.388 1.00 94.62 192 TYR A CA 1
ATOM 1456 C C . TYR A 1 192 ? -18.885 -1.922 29.954 1.00 94.62 192 TYR A C 1
ATOM 1458 O O . TYR A 1 192 ? -18.933 -2.717 29.017 1.00 94.62 192 TYR A O 1
ATOM 1466 N N . LEU A 1 193 ? -17.735 -1.673 30.593 1.00 93.12 193 LEU A N 1
ATOM 1467 C CA . LEU A 1 193 ? -16.450 -2.199 30.127 1.00 93.12 193 LEU A CA 1
ATOM 1468 C C . LEU A 1 193 ? -16.375 -3.717 30.268 1.00 93.12 193 LEU A C 1
ATOM 1470 O O . LEU A 1 193 ? -15.923 -4.386 29.346 1.00 93.12 193 LEU A O 1
ATOM 1474 N N . GLN A 1 194 ? -16.848 -4.258 31.391 1.00 92.00 194 GLN A N 1
ATOM 1475 C CA . GLN A 1 194 ? -16.779 -5.695 31.686 1.00 92.00 194 GLN A CA 1
ATOM 1476 C C . GLN A 1 194 ? -17.956 -6.501 31.119 1.00 92.00 194 GLN A C 1
ATOM 1478 O O . GLN A 1 194 ? -17.987 -7.725 31.248 1.00 92.00 194 GLN A O 1
ATOM 1483 N N . HIS A 1 195 ? -18.930 -5.840 30.490 1.00 94.56 195 HIS A N 1
ATOM 1484 C CA . HIS A 1 195 ? -20.127 -6.507 29.998 1.00 94.56 195 HIS A CA 1
ATOM 1485 C C . HIS A 1 195 ? -19.796 -7.462 28.825 1.00 94.56 195 HIS A C 1
ATOM 1487 O O . HIS A 1 195 ? -19.014 -7.092 27.939 1.00 94.56 195 HIS A O 1
ATOM 1493 N N . PRO A 1 196 ? -20.399 -8.669 28.747 1.00 93.69 196 PRO A N 1
ATOM 1494 C CA . PRO A 1 196 ? -20.128 -9.630 27.671 1.00 93.69 196 PRO A CA 1
ATOM 1495 C C . PRO A 1 196 ? -20.339 -9.062 26.263 1.00 93.69 196 PRO A C 1
ATOM 1497 O O . PRO A 1 196 ? -19.586 -9.385 25.342 1.00 93.69 196 PRO A O 1
ATOM 1500 N N . HIS A 1 197 ? -21.330 -8.176 26.098 1.00 93.62 197 HIS A N 1
ATOM 1501 C CA . HIS A 1 197 ? -21.557 -7.472 24.835 1.00 93.62 197 HIS A CA 1
ATOM 1502 C C . HIS A 1 197 ? -20.323 -6.657 24.435 1.00 93.62 197 HIS A C 1
ATOM 1504 O O . HIS A 1 197 ? -19.784 -6.891 23.355 1.00 93.62 197 HIS A O 1
ATOM 1510 N N . THR A 1 198 ? -19.798 -5.805 25.317 1.00 93.69 198 THR A N 1
ATOM 1511 C CA . THR A 1 198 ? -18.583 -5.019 25.059 1.00 93.69 198 THR A CA 1
ATOM 1512 C C . THR A 1 198 ? -17.397 -5.918 24.746 1.00 93.69 198 THR A C 1
ATOM 1514 O O . THR A 1 198 ? -16.753 -5.734 23.719 1.00 93.69 198 THR A O 1
ATOM 1517 N N . MET A 1 199 ? -17.152 -6.951 25.554 1.00 92.38 199 MET A N 1
ATOM 1518 C CA . MET A 1 199 ? -16.035 -7.882 25.341 1.00 92.38 199 MET A CA 1
ATOM 1519 C C . MET A 1 199 ? -16.097 -8.591 23.982 1.00 92.38 199 MET A C 1
ATOM 1521 O O . MET A 1 199 ? -15.059 -8.845 23.372 1.00 92.38 199 MET A O 1
ATOM 1525 N N . SER A 1 200 ? -17.303 -8.863 23.474 1.00 92.19 200 SER A N 1
ATOM 1526 C CA . SER A 1 200 ? -17.486 -9.464 22.150 1.00 92.19 200 SER A CA 1
ATOM 1527 C C . SER A 1 200 ? -17.262 -8.497 20.977 1.00 92.19 200 SER A C 1
ATOM 1529 O O . SER A 1 200 ? -16.922 -8.965 19.894 1.00 92.19 200 SER A O 1
ATOM 1531 N N . HIS A 1 201 ? -17.398 -7.177 21.180 1.00 90.75 201 HIS A N 1
ATOM 1532 C CA . HIS A 1 201 ? -17.281 -6.165 20.114 1.00 90.75 201 HIS A CA 1
ATOM 1533 C C . HIS A 1 201 ? -16.058 -5.244 20.253 1.00 90.75 201 HIS A C 1
ATOM 1535 O O . HIS A 1 201 ? -15.752 -4.496 19.329 1.00 90.75 201 HIS A O 1
ATOM 1541 N N . VAL A 1 202 ? -15.319 -5.290 21.368 1.00 91.62 202 VAL A N 1
ATOM 1542 C CA . VAL A 1 202 ? -14.208 -4.363 21.667 1.00 91.62 202 VAL A CA 1
ATOM 1543 C C . VAL A 1 202 ? -13.083 -4.401 20.628 1.00 91.62 202 VAL A C 1
ATOM 1545 O O . VAL A 1 202 ? -12.289 -3.479 20.562 1.00 91.62 202 VAL A O 1
ATOM 1548 N N . ARG A 1 203 ? -13.001 -5.443 19.794 1.00 90.12 203 ARG A N 1
ATOM 1549 C CA . ARG A 1 203 ? -11.994 -5.566 18.724 1.00 90.12 203 ARG A CA 1
ATOM 1550 C C . ARG A 1 203 ? -12.515 -5.211 17.326 1.00 90.12 203 ARG A C 1
ATOM 1552 O O . ARG A 1 203 ? -11.754 -5.289 16.373 1.00 90.12 203 ARG A O 1
ATOM 1559 N N . GLU A 1 204 ? -13.792 -4.860 17.183 1.00 88.81 204 GLU A N 1
ATOM 1560 C CA . GLU A 1 204 ? -14.406 -4.515 15.889 1.00 88.81 204 GLU A CA 1
ATOM 1561 C C . GLU A 1 204 ? -14.086 -3.101 15.360 1.00 88.81 204 GLU A C 1
ATOM 1563 O O . GLU A 1 204 ? -14.062 -2.915 14.132 1.00 88.81 204 GLU A O 1
ATOM 1568 N N . PRO A 1 205 ? -13.898 -2.073 16.216 1.00 87.00 205 PRO A N 1
ATOM 1569 C CA . PRO A 1 205 ? -13.442 -0.765 15.763 1.00 87.00 205 PRO A CA 1
ATOM 1570 C C . PRO A 1 205 ? -12.045 -0.824 15.145 1.00 87.00 205 PRO A C 1
ATOM 1572 O O . PRO A 1 205 ? -11.272 -1.747 15.384 1.00 87.00 205 PRO A O 1
ATOM 1575 N N . PHE A 1 206 ? -11.704 0.209 14.380 1.00 85.75 206 PHE A N 1
ATOM 1576 C CA . PHE A 1 206 ? -10.339 0.382 13.901 1.00 85.75 206 PHE A CA 1
ATOM 1577 C C . PHE A 1 206 ? -9.403 0.720 15.065 1.00 85.75 206 PHE A C 1
ATOM 1579 O O . PHE A 1 206 ? -9.632 1.681 15.809 1.00 85.75 206 PHE A O 1
ATOM 1586 N N . TYR A 1 207 ? -8.334 -0.059 15.193 1.00 88.56 207 TYR A N 1
ATOM 1587 C CA . TYR A 1 207 ? -7.229 0.208 16.099 1.00 88.56 207 TYR A CA 1
ATOM 1588 C C . TYR A 1 207 ? -5.992 0.502 15.275 1.00 88.56 207 TYR A C 1
ATOM 1590 O O . TYR A 1 207 ? -5.675 -0.232 14.349 1.00 88.56 207 TYR A O 1
ATOM 1598 N N . SER A 1 208 ? -5.333 1.598 15.631 1.00 86.62 208 SER A N 1
ATOM 1599 C CA . SER A 1 208 ? -4.123 2.018 14.954 1.00 86.62 208 SER A CA 1
ATOM 1600 C C . SER A 1 208 ? -2.921 1.245 15.474 1.00 86.62 208 SER A C 1
ATOM 1602 O O . SER A 1 208 ? -2.717 1.214 16.691 1.00 86.62 208 SER A O 1
ATOM 1604 N N . ASP A 1 209 ? -2.126 0.688 14.562 1.00 84.44 209 ASP A N 1
ATOM 1605 C CA . ASP A 1 209 ? -0.849 0.040 14.887 1.00 84.44 209 ASP A CA 1
ATOM 1606 C C . ASP A 1 209 ? 0.310 1.050 14.922 1.00 84.44 209 ASP A C 1
ATOM 1608 O O . ASP A 1 209 ? 1.359 0.788 15.513 1.00 84.44 209 ASP A O 1
ATOM 1612 N N . LEU A 1 210 ? 0.113 2.230 14.324 1.00 87.19 210 LEU A N 1
ATOM 1613 C CA . LEU A 1 210 ? 1.127 3.279 14.219 1.00 87.19 210 LEU A CA 1
ATOM 1614 C C . LEU A 1 210 ? 0.944 4.415 15.240 1.00 87.19 210 LEU A C 1
ATOM 1616 O O . LEU A 1 210 ? 1.922 4.925 15.789 1.00 87.19 210 LEU A O 1
ATOM 1620 N N . MET A 1 211 ? -0.292 4.851 15.497 1.00 85.12 211 MET A N 1
ATOM 1621 C CA . MET A 1 211 ? -0.569 6.009 16.351 1.00 85.12 211 MET A CA 1
ATOM 1622 C C . MET A 1 211 ? -0.584 5.624 17.830 1.00 85.12 211 MET A C 1
ATOM 1624 O O . MET A 1 211 ? -1.482 4.928 18.314 1.00 85.12 211 MET A O 1
ATOM 1628 N N . HIS A 1 212 ? 0.374 6.156 18.588 1.00 84.56 212 HIS A N 1
ATOM 1629 C CA . HIS A 1 212 ? 0.435 5.941 20.028 1.00 84.56 212 HIS A CA 1
ATOM 1630 C C . HIS A 1 212 ? -0.593 6.809 20.769 1.00 84.56 212 HIS A C 1
ATOM 1632 O O . HIS A 1 212 ? -0.525 8.035 20.748 1.00 84.56 212 HIS A O 1
ATOM 1638 N N . LYS A 1 213 ? -1.538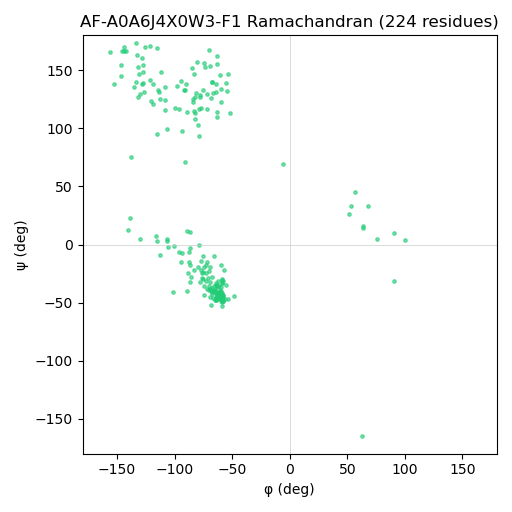 6.157 21.455 1.00 84.38 213 LYS A N 1
ATOM 1639 C CA . LYS A 1 213 ? -2.605 6.805 22.247 1.00 84.38 213 LYS A CA 1
ATOM 1640 C C . LYS A 1 213 ? -2.388 6.693 23.763 1.00 84.38 213 LYS A C 1
ATOM 1642 O O . LYS A 1 213 ? -3.273 7.047 24.538 1.00 84.38 213 LYS A O 1
ATOM 1647 N N . GLY A 1 214 ? -1.251 6.132 24.180 1.00 83.62 214 GLY A N 1
ATOM 1648 C CA . GLY A 1 214 ? -0.878 5.992 25.584 1.00 83.62 214 GLY A CA 1
ATOM 1649 C C . GLY A 1 214 ? -0.534 7.333 26.228 1.00 83.62 214 GLY A C 1
ATOM 1650 O O . GLY A 1 214 ? -0.348 8.349 25.559 1.00 83.62 214 GLY A O 1
ATOM 1651 N N . VAL A 1 215 ? -0.443 7.339 27.556 1.00 90.12 215 VAL A N 1
ATOM 1652 C CA . VAL A 1 215 ? -0.019 8.536 28.295 1.00 90.12 215 VAL A CA 1
ATOM 1653 C C . VAL A 1 215 ? 1.463 8.829 28.050 1.00 90.12 215 VAL A C 1
ATOM 1655 O O . VAL A 1 215 ? 2.254 7.913 27.829 1.00 90.12 215 VAL A O 1
ATOM 1658 N N . PHE A 1 216 ? 1.860 10.099 28.168 1.00 87.38 216 PHE A N 1
ATOM 1659 C CA . PHE A 1 216 ? 3.229 10.559 27.897 1.00 87.38 216 PHE A CA 1
ATOM 1660 C C . PHE A 1 216 ? 4.318 9.711 28.579 1.00 87.38 216 PHE A C 1
ATOM 1662 O O . PHE A 1 216 ? 5.277 9.309 27.930 1.00 87.38 216 PHE A O 1
ATOM 1669 N N . ALA A 1 217 ? 4.135 9.350 29.853 1.00 89.31 217 ALA A N 1
ATOM 1670 C CA 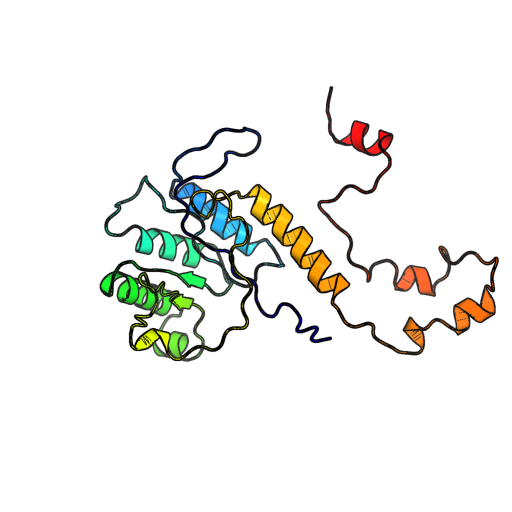. ALA A 1 217 ? 5.102 8.531 30.589 1.00 89.31 217 ALA A CA 1
ATOM 1671 C C . ALA A 1 217 ? 5.308 7.122 29.988 1.00 89.31 217 ALA A C 1
ATOM 1673 O O . ALA A 1 217 ? 6.393 6.551 30.086 1.00 89.31 217 ALA A O 1
ATOM 1674 N N . GLN A 1 218 ? 4.274 6.536 29.372 1.00 87.19 218 GLN A N 1
ATOM 1675 C CA . GLN A 1 218 ? 4.394 5.249 28.677 1.00 87.19 218 GLN A CA 1
ATOM 1676 C C . GLN A 1 218 ? 5.137 5.413 27.354 1.00 87.19 218 GLN A C 1
ATOM 1678 O O . GLN A 1 218 ? 6.019 4.609 27.053 1.00 87.19 218 GLN A O 1
ATOM 1683 N N . TRP A 1 219 ? 4.808 6.468 26.608 1.00 86.69 219 TRP A N 1
ATOM 1684 C CA . TRP A 1 219 ? 5.479 6.807 25.360 1.00 86.69 219 TRP A CA 1
ATOM 1685 C C . TRP A 1 219 ? 6.976 7.049 25.573 1.00 86.69 219 TRP A C 1
ATOM 1687 O O . TRP A 1 219 ? 7.794 6.431 24.900 1.00 86.69 219 TRP A O 1
ATOM 1697 N N . GLU A 1 220 ? 7.343 7.864 26.564 1.00 87.88 220 GLU A N 1
ATOM 1698 C CA . GLU A 1 220 ? 8.735 8.209 26.880 1.00 87.88 220 GLU A CA 1
ATOM 1699 C C . GLU A 1 220 ? 9.572 6.956 27.180 1.00 87.88 220 GLU A C 1
ATOM 1701 O O . GLU A 1 220 ? 10.674 6.785 26.657 1.00 87.88 220 GLU A O 1
ATOM 1706 N N . LYS A 1 221 ? 9.014 6.016 27.952 1.00 86.12 221 LYS A N 1
ATOM 1707 C CA . LYS A 1 221 ? 9.672 4.741 28.265 1.00 86.12 221 LYS A CA 1
ATOM 1708 C C . LYS A 1 221 ? 9.893 3.862 27.026 1.00 86.12 221 LYS A C 1
ATOM 1710 O O . LYS A 1 221 ? 10.861 3.105 26.994 1.00 86.12 221 LYS A O 1
ATOM 1715 N N . GLN A 1 222 ? 8.993 3.915 26.044 1.00 80.25 222 GLN A N 1
ATOM 1716 C CA . GLN A 1 222 ? 9.047 3.097 24.826 1.00 80.25 222 GLN A CA 1
ATOM 1717 C C . GLN A 1 222 ? 9.901 3.726 23.720 1.00 80.25 222 GLN A C 1
ATOM 1719 O O . GLN A 1 222 ? 10.536 2.998 22.963 1.00 80.25 222 GLN A O 1
ATOM 1724 N N . ALA A 1 223 ? 9.936 5.057 23.634 1.00 71.25 223 ALA A N 1
ATOM 1725 C CA . ALA A 1 223 ? 10.598 5.789 22.558 1.00 71.25 223 ALA A CA 1
ATOM 1726 C C . ALA A 1 223 ? 12.135 5.737 22.630 1.00 71.25 223 ALA A C 1
ATOM 1728 O O . ALA A 1 223 ? 12.800 6.070 21.654 1.00 71.25 223 ALA A O 1
ATOM 1729 N N . GLY A 1 224 ? 12.713 5.335 23.769 1.00 56.44 224 GLY A N 1
ATOM 1730 C CA . GLY A 1 224 ? 14.168 5.231 23.931 1.00 56.44 224 GLY A CA 1
ATOM 1731 C C . GLY A 1 224 ? 14.907 6.569 23.807 1.00 56.44 224 GLY A C 1
ATOM 1732 O O . GLY A 1 224 ? 16.121 6.573 23.624 1.00 56.44 224 GLY A O 1
ATOM 1733 N N . ILE A 1 225 ? 14.192 7.693 23.904 1.00 51.56 225 ILE A N 1
ATOM 1734 C CA . ILE A 1 225 ? 14.758 9.039 23.814 1.00 51.56 225 ILE A CA 1
ATOM 1735 C C . ILE A 1 225 ? 15.382 9.376 25.175 1.00 51.56 225 ILE A C 1
ATOM 1737 O O . ILE A 1 225 ? 14.680 9.665 26.144 1.00 51.56 225 ILE A O 1
ATOM 1741 N N . ARG A 1 226 ? 16.711 9.297 25.242 1.00 40.28 226 ARG A N 1
ATOM 1742 C CA . ARG A 1 226 ? 17.558 9.977 26.226 1.00 40.28 226 ARG A CA 1
ATOM 1743 C C . ARG A 1 226 ? 18.646 10.738 25.496 1.00 40.28 226 ARG A C 1
ATOM 1745 O O . ARG A 1 226 ? 19.204 10.155 24.542 1.00 40.28 226 ARG A O 1
#

Foldseek 3Di:
DDLPFQPAEAEDDAAQWEQDPPDRDIDGAALVVQLVQLQLLQPQPRHQEYERHHQHPPDDNVQSQLSSLVSNLVRHPHQYEGEDPDDVSVVSSLVVQCVSLVHPVSCVVPPRYDYDDDDPDPPDDDPVRPPDDDRYHYHQQADDPRNYGYSVSNVVVSQVSLLVSLVSPDDDDDPLSVCVVVCVVQPPPRDPCPDPSCVVCVPVGDDGPPDDPDDPVVCVVVVPDD

Nearest PDB structures (foldseek):
  7xcm-assembly1_C  TM=8.777E-01  e=6.601E-09  Methanosarcina barkeri MS
  7xcn-assembly1_D  TM=8.399E-01  e=4.580E-09  Methanosarcina barkeri MS
  7xcl-assembly1_F  TM=8.675E-01  e=4.928E-08  Methanosarcina barkeri MS
  2qne-assembly1_B  TM=8.167E-01  e=1.568E-07  Desulfitobacterium hafniense Y51
  4yyc-assembly1_A-2  TM=6.585E-01  e=4.637E-08  Sinorhizobium meliloti 1021

pLDDT: mean 81.39, std 16.71, range [29.61, 97.06]

Radius of gyration: 22.85 Å; Cα contacts (8 Å, |Δi|>4): 297; chains: 1; bounding box: 54×39×65 Å

Secondary structure (DSSP, 8-state):
-------EE-----BSEEEPTTSS-EE---HHHHHHHHHHHHH-TT--SEE--B--SSS-TTSHHHHHHHHHHHH-SSPEEE--SSHHHHHHHHHHHHHHHSSHHHHHHS--EEE-----STT---TTGGG----EE--TTEEGGGTEE-HHHHHHHHHHHHHHHHHHS----SHHHH-HHHHHHHGGG---TTSHHHHHHTTSS---SSS--S-HHHHHHHH---

Sequence (226 aa):
MITTPISAVVPIACTFLITIPASDERREPTLKDVISAARLMDALPELDFVMSLFLPKDVNQKIYDRYQMEVMLNNTIKPIVYVTPDFEGCKAAVEMCEAVAGDVAEFRRKPFAACYINVTSGLVANQESLLHGANIVHDVGFMDSGLQGSLQLLVMANEFIGFLRAATRGVPVDGKRLALDMVAELGPTGDYLQHPHTMSHVREPFYSDLMHKGVFAQWEKQAGIR